Protein AF-A0A3R7BX90-F1 (afdb_monomer)

Mean predicted aligned error: 14.68 Å

Foldseek 3Di:
DDDDDPPPPPPDDPDPQQQPDDLLVLLVVVVLADPVLLVVLVVVCVVPNDDSLVSCVVVVSHDQQSSLVSVCVRRVAAEDEPLVVQVVQADLVQQVLDDLVLCVVLQWDFGDDDPQETEIEGQDPPDPVNVVVCCVSVVHPYYHYYYYGSVSSNVVSCVSCVVVVVCCVVCVCCVPPVPPDCPPVDDPVRVVVVVVVVVVLVVCCVVPVVVSVVVVVVVVVVVVVVVVVVVVVCVVVVVPPPPDPPCDVVNVVPDDLVPDAADEDDDDDDPCVVCPVVVVVVVVVDPHDPVRYHD

pLDDT: mean 84.92, std 15.44, range [31.03, 98.12]

Sequence (295 aa):
MNSPGKSDMAQAEHIHSSNRGKLGEILIDLGYITQPQLDEALEYQQEKGGRLGWILACLGYVNRLELYGGLAERYDLPFETNTAYMKQNLDTKLIAEVTHEEIMRYQAIPFSRNDNALSILTAEPKTEATLLFFQDRFGVDTLKEIVITDLDLTRMSEELYRGSIRDKSVHGLFYRNPDESAYKVLSRPQWMGLLLSLCISLLWLYYRATSFIISLFVFIQVYFAVAIFFRLIVSIWGFGSKLEEPVTEEELNDLDPKTLPVYTILLPVYKETELIGTLIKAINKLDYPEDKLDV

Secondary structure (DSSP, 8-state):
--PPPTTSSSSS-S------S-HHHHHHHTTSS-HHHHHHHHHHHHHH-S-HHHHHHHTTSS-HHHHHHHHHHHHT--B---HHHHHHH--HHHHTTS-HHHHHHHTEEEEEEETTEEEEEESSTT-HHHHHHHHHHHT-SEEEEEE--HHHHHHHHHHHHHHHHHHHHHHHHHHH-GGG-TT--S-HHHHHHHHHHHHHHHHHHHHHHHHHHHHHHHHHHHHHHHHHHHHHHHHHHHHH--------HHHHHTS-GGGPPPEE------S-GGGHHHHHHHHTTS-S-GGGEE-

Structure (mmCIF, N/CA/C/O backbone):
data_AF-A0A3R7BX90-F1
#
_entry.id   AF-A0A3R7BX90-F1
#
loop_
_atom_site.group_PDB
_atom_site.id
_atom_site.type_symbol
_atom_site.label_atom_id
_atom_site.label_alt_id
_atom_site.label_comp_id
_atom_site.label_asym_id
_atom_site.label_entity_id
_atom_site.label_seq_id
_atom_site.pdbx_PDB_ins_code
_atom_site.Cartn_x
_atom_site.Cartn_y
_atom_site.Cartn_z
_atom_site.occupancy
_atom_site.B_iso_or_equiv
_atom_site.auth_seq_id
_atom_site.auth_comp_id
_atom_site.auth_asym_id
_atom_site.auth_atom_id
_atom_site.pdbx_PDB_model_num
ATOM 1 N N . MET A 1 1 ? -53.235 -35.848 23.748 1.00 37.09 1 MET A N 1
ATOM 2 C CA . MET A 1 1 ? -53.149 -36.163 22.302 1.00 37.09 1 MET A CA 1
ATOM 3 C C . MET A 1 1 ? -53.904 -35.045 21.595 1.00 37.09 1 MET A C 1
ATOM 5 O O . MET A 1 1 ? -55.089 -34.938 21.843 1.00 37.09 1 MET A O 1
ATOM 9 N N . ASN A 1 2 ? -53.326 -34.092 20.869 1.00 38.84 2 ASN A N 1
ATOM 10 C CA . ASN A 1 2 ? -52.082 -34.036 20.107 1.00 38.84 2 ASN A CA 1
ATOM 11 C C . ASN A 1 2 ? -51.502 -32.607 20.201 1.00 38.84 2 ASN A C 1
ATOM 13 O O . ASN A 1 2 ? -52.261 -31.643 20.136 1.00 38.84 2 ASN A O 1
ATOM 17 N N . SER A 1 3 ? -50.184 -32.500 20.388 1.00 33.06 3 SER A N 1
ATOM 18 C CA . SER A 1 3 ? -49.422 -31.250 20.525 1.00 33.06 3 SER A CA 1
ATOM 19 C C . SER A 1 3 ? -49.426 -30.391 19.253 1.00 33.06 3 SER A C 1
ATOM 21 O O . SER A 1 3 ? -49.346 -30.955 18.161 1.00 33.06 3 SER A O 1
ATOM 23 N N . PRO A 1 4 ? -49.401 -29.049 19.372 1.00 38.53 4 PRO A N 1
ATOM 24 C CA . PRO A 1 4 ? -48.999 -28.179 18.276 1.00 38.53 4 PRO A CA 1
ATOM 25 C C . PRO A 1 4 ? -47.486 -28.297 18.021 1.00 38.53 4 PRO A C 1
ATOM 27 O O . PRO A 1 4 ? -46.693 -28.553 18.932 1.00 38.53 4 PRO A O 1
ATOM 30 N N . GLY A 1 5 ? -47.131 -28.220 16.739 1.00 36.00 5 GLY A N 1
ATOM 31 C CA . GLY A 1 5 ? -45.864 -28.654 16.162 1.00 36.00 5 GLY A CA 1
ATOM 32 C C . GLY A 1 5 ? -44.650 -27.787 16.495 1.00 36.00 5 GLY A C 1
ATOM 33 O O . GLY A 1 5 ? -44.729 -26.582 16.693 1.00 36.00 5 GLY A O 1
ATOM 34 N N . LYS A 1 6 ? -43.495 -28.454 16.493 1.00 41.66 6 LYS A N 1
ATOM 35 C CA . LYS A 1 6 ? -42.137 -27.939 16.716 1.00 41.66 6 LYS A CA 1
ATOM 36 C C . LYS A 1 6 ? -41.594 -27.058 15.567 1.00 41.66 6 LYS A C 1
ATOM 38 O O . LYS A 1 6 ? -40.390 -27.059 15.339 1.00 41.66 6 LYS A O 1
ATOM 43 N N . SER A 1 7 ? -42.441 -26.347 14.821 1.00 39.38 7 SER A N 1
ATOM 44 C CA . SER A 1 7 ? -42.008 -25.504 13.690 1.00 39.38 7 SER A CA 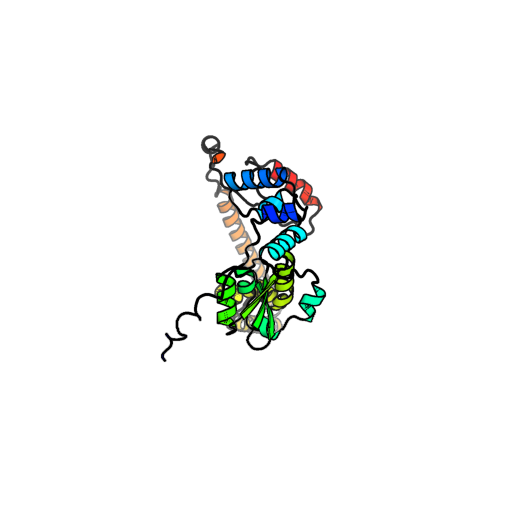1
ATOM 45 C C . SER A 1 7 ? -41.799 -24.031 14.044 1.00 39.38 7 SER A C 1
ATOM 47 O O . SER A 1 7 ? -41.130 -23.335 13.291 1.00 39.38 7 SER A O 1
ATOM 49 N N . ASP A 1 8 ? -42.285 -23.573 15.201 1.00 35.28 8 ASP A N 1
ATOM 50 C CA . ASP A 1 8 ? -42.326 -22.136 15.527 1.00 35.28 8 ASP A CA 1
ATOM 51 C C . ASP A 1 8 ? -41.276 -21.720 16.580 1.00 35.28 8 ASP A C 1
ATOM 53 O O . ASP A 1 8 ? -41.268 -20.586 17.047 1.00 35.28 8 ASP A O 1
ATOM 57 N N . MET A 1 9 ? -40.364 -22.628 16.960 1.00 33.34 9 MET A N 1
ATOM 58 C CA . MET A 1 9 ? -39.341 -22.397 18.000 1.00 33.34 9 MET A CA 1
ATOM 59 C C . MET A 1 9 ? -37.887 -22.463 17.497 1.00 33.34 9 MET A C 1
ATOM 61 O O . MET A 1 9 ? -36.971 -22.504 18.307 1.00 33.34 9 MET A O 1
ATOM 65 N N . ALA A 1 10 ? -37.646 -22.465 16.181 1.00 35.06 10 ALA A N 1
ATOM 66 C CA . ALA A 1 10 ? -36.296 -22.616 15.613 1.00 35.06 10 ALA A CA 1
ATOM 67 C C . ALA A 1 10 ? -35.792 -21.407 14.794 1.00 35.06 10 ALA A C 1
ATOM 69 O O . ALA A 1 10 ? -34.773 -21.518 14.121 1.00 35.06 10 ALA A O 1
ATOM 70 N N . GLN A 1 11 ? -36.475 -20.255 14.831 1.00 31.03 11 GLN A N 1
ATOM 71 C CA . GLN A 1 11 ? -36.109 -19.072 14.025 1.00 31.03 11 GLN A CA 1
ATOM 72 C C . GLN A 1 11 ? -35.883 -17.779 14.829 1.00 31.03 11 GLN A C 1
ATOM 74 O O . GLN A 1 11 ? -35.916 -16.697 14.256 1.00 31.03 11 GLN A O 1
ATOM 79 N N . ALA A 1 12 ? -35.613 -17.855 16.135 1.00 31.70 12 ALA A N 1
ATOM 80 C CA . ALA A 1 12 ? -35.492 -16.652 16.971 1.00 31.70 12 ALA A CA 1
ATOM 81 C C . ALA A 1 12 ? -34.200 -16.542 17.805 1.00 31.70 12 ALA A C 1
ATOM 83 O O . ALA A 1 12 ? -34.192 -15.784 18.769 1.00 31.70 12 ALA A O 1
ATOM 84 N N . GLU A 1 13 ? -33.115 -17.259 17.474 1.00 32.91 13 GLU A N 1
ATOM 85 C CA . GLU A 1 13 ? -31.971 -17.359 18.408 1.00 32.91 13 GLU A CA 1
ATOM 86 C C . GLU A 1 13 ? -30.548 -17.180 17.853 1.00 32.91 13 GLU A C 1
ATOM 88 O O . GLU A 1 13 ? -29.587 -17.433 18.573 1.00 32.91 13 GLU A O 1
ATOM 93 N N . HIS A 1 14 ? -30.351 -16.657 16.639 1.00 36.19 14 HIS A N 1
ATOM 94 C CA . HIS A 1 14 ? -28.999 -16.291 16.199 1.00 36.19 14 HIS A CA 1
ATOM 95 C C . HIS A 1 14 ? -28.934 -14.860 15.653 1.00 36.19 14 HIS A C 1
ATOM 97 O O . HIS A 1 14 ? -29.660 -14.500 14.735 1.00 36.19 14 HIS A O 1
ATOM 103 N N . ILE A 1 15 ? -27.999 -14.091 16.233 1.00 36.84 15 ILE A N 1
ATOM 104 C CA . ILE A 1 15 ? -27.675 -12.659 16.062 1.00 36.84 15 ILE A CA 1
ATOM 105 C C . ILE A 1 15 ? -28.320 -11.743 17.123 1.00 36.84 15 ILE A C 1
ATOM 107 O O . ILE A 1 15 ? -28.996 -10.764 16.830 1.00 36.84 15 ILE A O 1
ATOM 111 N N . HIS A 1 16 ? -28.024 -12.003 18.398 1.00 34.91 16 HIS A N 1
ATOM 112 C CA . HIS A 1 16 ? -27.876 -10.910 19.361 1.00 34.91 16 HIS A CA 1
ATOM 113 C C . HIS A 1 16 ? -26.392 -10.544 19.427 1.00 34.91 16 HIS A C 1
ATOM 115 O O . HIS A 1 16 ? -25.620 -11.136 20.176 1.00 34.91 16 HIS A O 1
ATOM 121 N N . SER A 1 17 ? -25.971 -9.570 18.616 1.00 41.25 17 SER A N 1
ATOM 122 C CA . SER A 1 17 ? -24.731 -8.846 18.883 1.00 41.25 17 SER A CA 1
ATOM 123 C C . SER A 1 17 ? -24.914 -8.107 20.208 1.00 41.25 17 SER A C 1
ATOM 125 O O . SER A 1 17 ? -25.669 -7.133 20.274 1.00 41.25 17 SER A O 1
ATOM 127 N N . SER A 1 18 ? -24.258 -8.576 21.266 1.00 41.00 18 SER A N 1
ATOM 128 C CA . SER A 1 18 ? -24.085 -7.819 22.505 1.00 41.00 18 SER A CA 1
ATOM 129 C C . SER A 1 18 ? -23.226 -6.589 22.195 1.00 41.00 18 SER A C 1
ATOM 131 O O . SER A 1 18 ? -22.014 -6.609 22.369 1.00 41.00 18 SER A O 1
ATOM 133 N N . ASN A 1 19 ? -23.842 -5.530 21.669 1.00 55.72 19 ASN A N 1
ATOM 134 C CA . ASN A 1 19 ? -23.202 -4.234 21.477 1.00 55.72 19 ASN A CA 1
ATOM 135 C C . ASN A 1 19 ? -23.066 -3.608 22.870 1.00 55.72 19 ASN A C 1
ATOM 137 O O . ASN A 1 19 ? -24.019 -3.006 23.372 1.00 55.72 19 ASN A O 1
ATOM 141 N N . ARG A 1 20 ? -21.930 -3.831 23.542 1.00 59.53 20 ARG A N 1
ATOM 142 C CA . ARG A 1 20 ? -21.651 -3.175 24.822 1.00 59.53 20 ARG A CA 1
ATOM 143 C C . ARG A 1 20 ? -21.469 -1.685 24.534 1.00 59.53 20 ARG A C 1
ATOM 145 O O . ARG A 1 20 ? -20.429 -1.304 24.031 1.00 59.53 20 ARG A O 1
ATOM 152 N N . GLY A 1 21 ? -22.486 -0.865 24.793 1.00 73.12 21 GLY A N 1
ATOM 153 C CA . GLY A 1 21 ? -22.392 0.602 24.821 1.00 73.12 21 GLY A CA 1
ATOM 154 C C . GLY A 1 21 ? -21.891 1.305 23.547 1.00 73.12 21 GLY A C 1
ATOM 155 O O . GLY A 1 21 ? -21.691 0.723 22.474 1.00 73.12 21 GLY A O 1
ATOM 156 N N . LYS A 1 22 ? -21.723 2.626 23.651 1.00 88.69 22 LYS A N 1
ATOM 157 C CA . LYS A 1 22 ? -21.026 3.427 22.632 1.00 88.69 22 LYS A CA 1
ATOM 158 C C . LYS A 1 22 ? -19.517 3.350 22.870 1.00 88.69 22 LYS A C 1
ATOM 160 O O . LYS A 1 22 ? -19.077 3.290 24.009 1.00 88.69 22 LYS A O 1
ATOM 165 N N . LEU A 1 23 ? -18.710 3.443 21.806 1.00 90.50 23 LEU A N 1
ATOM 166 C CA . LEU A 1 23 ? -17.241 3.377 21.912 1.00 90.50 23 LEU A CA 1
ATOM 167 C C . LEU A 1 23 ? -16.671 4.372 22.939 1.00 90.50 23 LEU A C 1
ATOM 169 O O . LEU A 1 23 ? -15.800 4.003 23.711 1.00 90.50 23 LEU A O 1
ATOM 173 N N . GLY A 1 24 ? -17.177 5.608 22.972 1.00 91.69 24 GLY A N 1
ATOM 174 C CA . GLY A 1 24 ? -16.720 6.616 23.933 1.00 91.69 24 GLY A CA 1
ATOM 175 C C . GLY A 1 24 ? -16.949 6.217 25.393 1.00 91.69 24 GLY A C 1
ATOM 176 O O . GLY A 1 24 ? -16.057 6.396 26.210 1.00 91.69 24 GLY A O 1
ATOM 177 N N . GLU A 1 25 ? -18.101 5.621 25.706 1.00 92.25 25 GLU A N 1
ATOM 178 C CA . GLU A 1 25 ? -18.432 5.151 27.061 1.00 92.25 25 GLU A CA 1
ATOM 179 C C . GLU A 1 25 ? -17.487 4.021 27.483 1.00 92.25 25 GLU A C 1
ATOM 181 O O . GLU A 1 25 ? -16.930 4.052 28.571 1.00 92.25 25 GLU A O 1
ATOM 186 N N . ILE A 1 26 ? -17.205 3.087 26.573 1.00 93.62 26 ILE A N 1
ATOM 187 C CA . ILE A 1 26 ? -16.275 1.976 26.816 1.00 93.62 26 ILE A CA 1
ATOM 188 C C . ILE A 1 26 ? -14.860 2.490 27.077 1.00 93.62 26 ILE A C 1
ATOM 190 O O . ILE A 1 26 ? 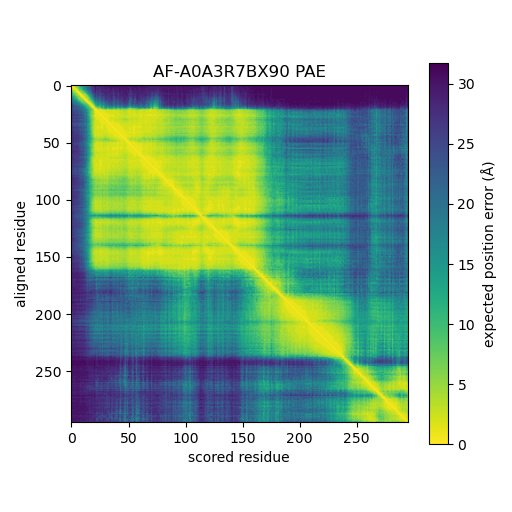-14.176 1.999 27.966 1.00 93.62 26 ILE A O 1
ATOM 194 N N . LEU A 1 27 ? -14.405 3.487 26.317 1.00 94.69 27 LEU A N 1
ATOM 195 C CA . LEU A 1 27 ? -13.083 4.080 26.522 1.00 94.69 27 LEU A CA 1
ATOM 196 C C . LEU A 1 27 ? -12.991 4.834 27.861 1.00 94.69 27 LEU A C 1
ATOM 198 O O . LEU A 1 27 ? -11.910 4.876 28.447 1.00 94.69 27 LEU A O 1
ATOM 202 N N . ILE A 1 28 ? -14.101 5.390 28.361 1.00 95.00 28 ILE A N 1
ATOM 203 C CA . ILE A 1 28 ? -14.187 5.961 29.715 1.00 95.00 28 ILE A CA 1
ATOM 204 C C . ILE A 1 28 ? -14.149 4.853 30.771 1.00 95.00 28 ILE A C 1
ATOM 206 O O . ILE A 1 28 ? -13.377 4.952 31.722 1.00 95.00 28 ILE A O 1
ATOM 210 N N . ASP A 1 29 ? -14.933 3.789 30.592 1.00 93.44 29 ASP A N 1
ATOM 211 C CA . ASP A 1 29 ? -14.999 2.654 31.521 1.00 93.44 29 ASP A CA 1
ATOM 212 C C . ASP A 1 29 ? -13.642 1.942 31.653 1.00 93.44 29 ASP A C 1
ATOM 214 O O . ASP A 1 29 ? -13.255 1.518 32.743 1.00 93.44 29 ASP A O 1
ATOM 218 N N . LEU A 1 30 ? -12.888 1.859 30.552 1.00 92.06 30 LEU A N 1
ATOM 219 C CA . LEU A 1 30 ? -11.514 1.347 30.517 1.00 92.06 30 LEU A CA 1
ATOM 220 C C . LEU A 1 30 ? -10.480 2.342 31.078 1.00 92.06 30 LEU A C 1
ATOM 222 O O . LEU A 1 30 ? -9.321 1.975 31.273 1.00 92.06 30 LEU A O 1
ATOM 226 N N . GLY A 1 31 ? -10.879 3.586 31.353 1.00 93.31 31 GLY A N 1
ATOM 227 C CA . GLY A 1 31 ? -10.023 4.634 31.909 1.00 93.31 31 GLY A CA 1
ATOM 228 C C . GLY A 1 31 ? -9.043 5.258 30.912 1.00 93.31 31 GLY A C 1
ATOM 229 O O . GLY A 1 31 ? -8.077 5.888 31.339 1.00 93.31 31 GLY A O 1
ATOM 230 N N . TYR A 1 32 ? -9.262 5.084 29.606 1.00 95.31 32 TYR A N 1
ATOM 231 C CA . TYR A 1 32 ? -8.394 5.640 28.560 1.00 95.31 32 TYR A CA 1
ATOM 232 C C . TYR A 1 32 ? -8.695 7.108 28.267 1.00 95.31 32 TYR A C 1
ATOM 234 O O . TYR A 1 32 ? -7.785 7.866 27.951 1.00 95.31 32 TYR A O 1
ATOM 242 N N . ILE A 1 33 ? -9.956 7.522 28.408 1.00 96.00 33 ILE A N 1
ATOM 243 C CA . ILE A 1 33 ? -10.371 8.919 28.250 1.00 96.00 33 ILE A CA 1
ATOM 244 C C . ILE A 1 33 ? -11.258 9.366 29.408 1.00 96.00 33 ILE A C 1
ATOM 246 O O . ILE A 1 33 ? -11.829 8.564 30.143 1.00 96.00 33 ILE A O 1
ATOM 250 N N . THR A 1 34 ? -11.397 10.676 29.550 1.00 96.50 34 THR A N 1
ATOM 251 C CA . THR A 1 34 ? -12.294 11.323 30.512 1.00 96.50 34 THR A CA 1
ATOM 252 C C . THR A 1 34 ? -13.559 11.840 29.823 1.00 96.50 34 THR A C 1
ATOM 254 O O . THR A 1 34 ? -13.563 12.067 28.613 1.00 96.50 34 THR A O 1
ATOM 257 N N . GLN A 1 35 ? -14.632 12.080 30.587 1.00 96.69 35 GLN A N 1
ATOM 258 C CA . GLN A 1 35 ? -15.868 12.661 30.042 1.00 96.69 35 GLN A CA 1
ATOM 259 C C . GLN A 1 35 ? -15.629 13.991 29.294 1.00 96.69 35 GLN A C 1
ATOM 261 O O . GLN A 1 35 ? -16.102 14.095 28.167 1.00 96.69 35 GLN A O 1
ATOM 266 N N . PRO A 1 36 ? -14.836 14.957 29.813 1.00 97.31 36 PRO A N 1
ATOM 267 C CA . PRO A 1 36 ? -14.556 16.194 29.078 1.00 97.31 36 PRO A CA 1
ATOM 268 C C . PRO A 1 36 ? -13.853 15.970 27.731 1.00 97.31 36 PRO A C 1
ATOM 270 O O . PRO A 1 36 ? -14.179 16.637 26.756 1.00 97.31 36 PRO A O 1
ATOM 273 N N . GLN A 1 37 ? -12.924 15.010 27.652 1.00 96.56 37 GLN A N 1
ATOM 274 C CA . GLN A 1 37 ? -12.241 14.656 26.399 1.00 96.56 37 GLN A CA 1
ATOM 275 C C . GLN A 1 37 ? -13.193 14.014 25.383 1.00 96.56 37 GLN A C 1
ATOM 277 O O . GLN A 1 37 ? -13.071 14.245 24.180 1.00 96.56 37 GLN A O 1
ATOM 282 N N . LEU A 1 38 ? -14.139 13.196 25.857 1.00 96.38 38 LEU A N 1
ATOM 283 C CA . LEU A 1 38 ? -15.176 12.630 25.002 1.00 96.38 38 LEU A CA 1
ATOM 284 C C . LEU A 1 38 ? -16.115 13.721 24.475 1.00 96.38 38 LEU A C 1
ATOM 286 O O . LEU A 1 38 ? -16.454 13.698 23.294 1.00 96.38 38 LEU A O 1
ATOM 290 N N . ASP A 1 39 ? -16.511 14.664 25.329 1.00 96.50 39 ASP A N 1
ATOM 291 C CA . ASP A 1 39 ? -17.391 15.772 24.955 1.00 96.50 39 ASP A CA 1
ATOM 292 C C . ASP A 1 39 ? -16.732 16.660 23.884 1.00 96.50 39 ASP A C 1
ATOM 294 O O . ASP A 1 39 ? -17.352 16.932 22.856 1.00 96.50 39 ASP A O 1
ATOM 298 N N . GLU A 1 40 ? -15.451 17.009 24.056 1.00 95.88 40 GLU A N 1
ATOM 299 C CA . GLU A 1 40 ? -14.663 17.760 23.065 1.00 95.88 40 GLU A CA 1
ATOM 300 C C . GLU A 1 40 ? -14.573 17.019 21.719 1.00 95.88 40 GLU A C 1
ATOM 302 O O . GLU A 1 40 ? -14.800 17.595 20.652 1.00 95.88 40 GLU A O 1
ATOM 307 N N . ALA A 1 41 ? -14.311 15.709 21.743 1.00 94.50 41 ALA A N 1
ATOM 308 C CA . ALA A 1 41 ? -14.250 14.909 20.523 1.00 94.50 41 ALA A CA 1
ATOM 309 C C . ALA A 1 41 ? -15.616 14.765 19.826 1.00 94.50 41 ALA A C 1
ATOM 311 O O . ALA A 1 41 ? -15.675 14.694 18.596 1.00 94.50 41 ALA A O 1
ATOM 312 N N . LEU A 1 42 ? -16.716 14.719 20.584 1.00 94.75 42 LEU A N 1
ATOM 313 C CA . LEU A 1 42 ? -18.077 14.689 20.043 1.00 94.75 42 LEU A CA 1
ATOM 314 C C . LEU A 1 42 ? -18.480 16.034 19.435 1.00 94.75 42 LEU A C 1
ATOM 316 O O . LEU A 1 42 ? -19.125 16.039 18.388 1.00 94.75 42 LEU A O 1
ATOM 320 N N . GLU A 1 43 ? -18.092 17.152 20.048 1.00 95.25 43 GLU A N 1
ATOM 321 C CA . GLU A 1 43 ? -18.290 18.491 19.485 1.00 95.25 43 GLU A CA 1
ATOM 322 C C . GLU A 1 43 ? -17.551 18.620 18.146 1.00 95.25 43 GLU A C 1
ATOM 324 O O . GLU A 1 43 ? -18.160 18.960 17.128 1.00 95.25 43 GLU A O 1
ATOM 329 N N . TYR A 1 44 ? -16.285 18.190 18.101 1.00 91.69 44 TYR A N 1
ATOM 330 C CA . TYR A 1 44 ? -15.508 18.130 16.862 1.00 91.69 44 TYR A CA 1
ATOM 331 C C . TYR A 1 44 ? -16.178 17.242 15.798 1.00 91.69 44 TYR A C 1
ATOM 333 O O . TYR A 1 44 ? -16.250 17.610 14.623 1.00 91.69 44 TYR A O 1
ATOM 341 N N . GLN A 1 45 ? -16.699 16.073 16.193 1.00 91.50 45 GLN A N 1
ATOM 342 C CA . GLN A 1 45 ? -17.405 15.164 15.286 1.00 91.50 45 GLN A CA 1
ATOM 343 C C . GLN A 1 45 ? -18.706 15.773 14.744 1.00 91.50 45 GLN A C 1
ATOM 345 O O . GLN A 1 45 ? -19.061 15.521 13.594 1.00 91.50 45 GLN A O 1
ATOM 350 N N . GLN A 1 46 ? -19.435 16.549 15.547 1.00 91.06 46 GLN A N 1
ATOM 351 C CA . GLN A 1 46 ? -20.660 17.216 15.103 1.00 91.06 46 GLN A CA 1
ATOM 352 C C . GLN A 1 46 ? -20.368 18.332 14.099 1.00 91.06 46 GLN A C 1
ATOM 354 O O . GLN A 1 46 ? -21.105 18.471 13.125 1.00 91.06 46 GLN A O 1
ATOM 359 N N . GLU A 1 47 ? -19.293 19.093 14.310 1.00 88.75 47 GLU A N 1
ATOM 360 C CA . GLU A 1 47 ? -18.907 20.191 13.423 1.00 88.75 47 GLU A CA 1
ATOM 361 C C . GLU A 1 47 ? -18.303 19.685 12.102 1.00 88.75 47 GLU A C 1
ATOM 363 O O . GLU A 1 47 ? -18.653 20.177 11.028 1.00 88.75 47 GLU A O 1
ATOM 368 N N . LYS A 1 48 ? -17.405 18.690 12.164 1.00 84.31 48 LYS A N 1
ATOM 369 C CA . LYS A 1 48 ? -16.573 18.269 11.019 1.00 84.31 48 LYS A CA 1
ATOM 370 C C . LYS A 1 48 ? -16.871 16.866 10.488 1.00 84.31 48 LYS A C 1
ATOM 372 O O . LYS A 1 48 ? -16.320 16.466 9.462 1.00 84.31 48 LYS A O 1
ATOM 377 N N . GLY A 1 49 ? -17.743 16.109 11.149 1.00 84.88 49 GLY A N 1
ATOM 378 C CA . GLY A 1 49 ? -18.020 14.711 10.820 1.00 84.88 49 GLY A CA 1
ATOM 379 C C . GLY A 1 49 ? -16.873 13.767 11.199 1.00 84.88 49 GLY A C 1
ATOM 380 O O . GLY A 1 49 ? -16.037 14.066 12.047 1.00 84.88 49 GLY A O 1
ATOM 381 N N . GLY A 1 50 ? -16.828 12.594 10.561 1.00 82.12 50 GLY A N 1
ATOM 382 C CA . GLY A 1 50 ? -15.759 11.607 10.747 1.00 82.12 50 GLY A CA 1
ATOM 383 C C . GLY A 1 50 ? -16.035 10.540 11.814 1.00 82.12 50 GLY A C 1
ATOM 384 O O . GLY A 1 50 ? -17.123 10.441 12.387 1.00 82.12 50 GLY A O 1
ATOM 385 N N . ARG A 1 51 ? -15.041 9.672 12.047 1.00 85.94 51 ARG A N 1
ATOM 386 C CA . ARG A 1 51 ? -15.119 8.557 13.005 1.00 85.94 51 ARG A CA 1
ATOM 387 C C . ARG A 1 51 ? -14.613 9.009 14.376 1.00 85.94 51 ARG A C 1
ATOM 389 O O . ARG A 1 51 ? -13.442 9.353 14.499 1.00 85.94 51 ARG A O 1
ATOM 396 N N . LEU A 1 52 ? -15.457 8.917 15.407 1.00 89.69 52 LEU A N 1
ATOM 397 C CA . LEU A 1 52 ? -15.130 9.332 16.781 1.00 89.69 52 LEU A CA 1
ATOM 398 C C . LEU A 1 52 ? -13.786 8.781 17.285 1.00 89.69 52 LEU A C 1
ATOM 400 O O . LEU A 1 52 ? -12.975 9.530 17.811 1.00 89.69 52 LEU A O 1
ATOM 404 N N . GLY A 1 53 ? -13.524 7.488 17.079 1.00 89.00 53 GLY A N 1
ATOM 405 C CA . GLY A 1 53 ? -12.264 6.868 17.500 1.00 89.00 53 GLY A CA 1
ATOM 406 C C . GLY A 1 53 ? -11.022 7.493 16.854 1.00 89.00 53 GLY A C 1
ATOM 407 O O . GLY A 1 53 ? -10.004 7.661 17.515 1.00 89.00 53 GLY A O 1
ATOM 408 N N . TRP A 1 54 ? -11.120 7.892 15.581 1.00 86.19 54 TRP A N 1
ATOM 409 C CA . TRP A 1 54 ? -10.033 8.575 14.877 1.00 86.19 54 TRP A CA 1
ATOM 410 C C . TRP A 1 54 ? -9.838 10.002 15.389 1.00 86.19 54 TRP A C 1
ATOM 412 O O . TRP A 1 54 ? -8.708 10.426 15.590 1.00 86.19 54 TRP A O 1
ATOM 422 N N . ILE A 1 55 ? -10.932 10.715 15.667 1.00 89.69 55 ILE A N 1
ATOM 423 C CA . ILE A 1 55 ? -10.890 12.062 16.252 1.00 89.69 55 ILE A CA 1
ATOM 424 C C . ILE A 1 55 ? -10.197 12.023 17.618 1.00 89.69 55 ILE A C 1
ATOM 426 O O . ILE A 1 55 ? -9.261 12.782 17.844 1.00 89.69 55 ILE A O 1
ATOM 430 N N . LEU A 1 56 ? -10.584 11.084 18.488 1.00 91.44 56 LEU A N 1
ATOM 431 C CA . LEU A 1 56 ? -9.944 10.876 19.792 1.00 91.44 56 LEU A CA 1
ATOM 432 C C . LEU A 1 56 ? -8.436 10.598 19.658 1.00 91.44 56 LEU A C 1
ATOM 434 O O . LEU A 1 56 ? -7.647 11.089 20.464 1.00 91.44 56 LEU A O 1
ATOM 438 N N . ALA A 1 57 ? -8.026 9.839 18.637 1.00 89.12 57 ALA A N 1
ATOM 439 C CA . ALA A 1 57 ? -6.616 9.570 18.367 1.00 89.12 57 ALA A CA 1
ATOM 440 C C . ALA A 1 57 ? -5.869 10.807 17.832 1.00 89.12 57 ALA A C 1
ATOM 442 O O . ALA A 1 57 ? -4.755 11.083 18.271 1.00 89.12 57 ALA A O 1
ATOM 443 N N . CYS A 1 58 ? -6.477 11.582 16.927 1.00 85.06 58 CYS A N 1
ATOM 444 C CA . CYS A 1 58 ? -5.906 12.823 16.392 1.00 85.06 58 CYS A CA 1
ATOM 445 C C . CYS A 1 58 ? -5.740 13.910 17.460 1.00 85.06 58 CYS A C 1
ATOM 447 O O . CYS A 1 58 ? -4.745 14.628 17.441 1.00 85.06 58 CYS A O 1
ATOM 449 N N . LEU A 1 59 ? -6.684 14.006 18.402 1.00 89.00 59 LEU A N 1
ATOM 450 C CA . LEU A 1 59 ? -6.589 14.895 19.565 1.00 89.00 59 LEU A CA 1
ATOM 451 C C . LEU A 1 59 ? -5.582 14.389 20.616 1.00 89.00 59 LEU A C 1
ATOM 453 O O . LEU A 1 59 ? -5.290 15.087 21.584 1.00 89.00 59 LEU A O 1
ATOM 457 N N . GLY A 1 60 ? -5.027 13.187 20.428 1.00 90.38 60 GLY A N 1
ATOM 458 C CA . GLY A 1 60 ? -4.025 12.599 21.313 1.00 90.38 60 GLY A CA 1
ATOM 459 C C . GLY A 1 60 ? -4.588 12.040 22.621 1.00 90.38 60 GLY A C 1
ATOM 460 O O . GLY A 1 60 ? -3.817 11.809 23.549 1.00 90.38 60 GLY A O 1
ATOM 461 N N . TYR A 1 61 ? -5.904 11.823 22.719 1.00 94.56 61 TYR A N 1
ATOM 462 C CA . TYR A 1 61 ? -6.538 11.291 23.933 1.00 94.56 61 TYR A CA 1
ATOM 463 C C . TYR A 1 61 ? -6.466 9.776 24.039 1.00 94.56 61 TYR A C 1
ATOM 465 O O . TYR A 1 61 ? -6.456 9.257 25.147 1.00 94.56 61 TYR A O 1
ATOM 473 N N . VAL A 1 62 ? -6.409 9.075 22.907 1.00 95.31 62 VAL A N 1
ATOM 474 C CA . VAL A 1 62 ? -6.177 7.628 22.873 1.00 95.31 62 VAL A CA 1
ATOM 475 C C . VAL A 1 62 ? -5.043 7.305 21.928 1.00 95.31 62 VAL A C 1
ATOM 477 O O . VAL A 1 62 ? -4.932 7.870 20.838 1.00 95.31 62 VAL A O 1
ATOM 480 N N . ASN A 1 63 ? -4.213 6.347 22.315 1.00 93.62 63 ASN A N 1
ATOM 481 C CA . ASN A 1 63 ? -3.299 5.725 21.376 1.00 93.62 63 ASN A CA 1
ATOM 482 C C . ASN A 1 63 ? -4.000 4.600 20.594 1.00 93.62 63 ASN A C 1
ATOM 484 O O . ASN A 1 63 ? -5.138 4.204 20.852 1.00 93.62 63 ASN A O 1
ATOM 488 N N . ARG A 1 64 ? -3.295 4.071 19.592 1.00 91.81 64 ARG A N 1
ATOM 489 C CA . ARG A 1 64 ? -3.824 3.038 18.697 1.00 91.81 64 ARG A CA 1
ATOM 490 C C . ARG A 1 64 ? -4.209 1.762 19.456 1.00 91.81 64 ARG A C 1
ATOM 492 O O . ARG A 1 64 ? -5.273 1.214 19.207 1.00 91.81 64 ARG A O 1
ATOM 499 N N . LEU A 1 65 ? -3.377 1.301 20.389 1.00 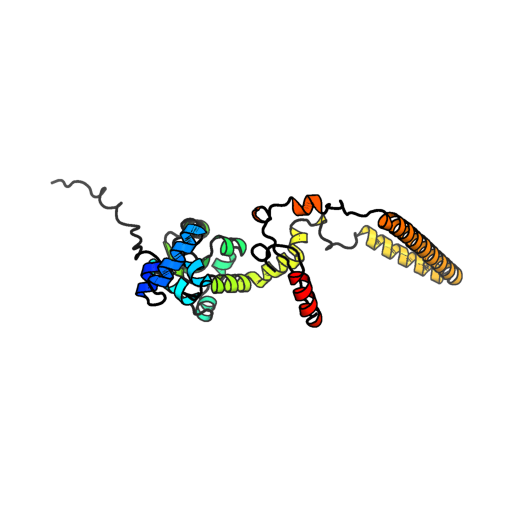94.38 65 LEU A N 1
ATOM 500 C CA . LEU A 1 65 ? -3.648 0.069 21.136 1.00 94.38 65 LEU A CA 1
ATOM 501 C C . LEU A 1 65 ? -4.899 0.205 22.011 1.00 94.38 65 LEU A C 1
ATOM 503 O O . LEU A 1 65 ? -5.721 -0.704 22.033 1.00 94.38 65 LEU A O 1
ATOM 507 N N . GLU A 1 66 ? -5.070 1.351 22.666 1.00 95.31 66 GLU A N 1
ATOM 508 C CA . GLU A 1 66 ? -6.249 1.668 23.481 1.00 95.31 66 GLU A CA 1
ATOM 509 C C . GLU A 1 66 ? -7.524 1.726 22.635 1.00 95.31 66 GLU A C 1
ATOM 511 O O . GLU A 1 66 ? -8.540 1.134 22.997 1.00 95.31 66 GLU A O 1
ATOM 516 N N . LEU A 1 67 ? -7.461 2.380 21.471 1.00 94.94 67 LEU A N 1
ATOM 517 C CA . LEU A 1 67 ? -8.595 2.482 20.556 1.00 94.94 67 LEU A CA 1
ATOM 518 C C . LEU A 1 67 ? -9.065 1.105 20.062 1.00 94.94 67 LEU A C 1
ATOM 520 O O . LEU A 1 67 ? -10.256 0.795 20.133 1.00 94.94 67 LEU A O 1
ATOM 524 N N . TYR A 1 68 ? -8.144 0.277 19.558 1.00 95.44 68 TYR A N 1
ATOM 525 C CA . TYR A 1 68 ? -8.490 -1.052 19.044 1.00 95.44 68 TYR A CA 1
ATOM 526 C C . TYR A 1 68 ? -8.844 -2.037 20.163 1.00 95.44 68 TYR A C 1
ATOM 528 O O . TYR A 1 68 ? -9.741 -2.857 19.974 1.00 95.44 68 TYR A O 1
ATOM 536 N N . GLY A 1 69 ? -8.235 -1.906 21.345 1.00 94.81 69 GLY A N 1
ATOM 537 C CA . GLY A 1 69 ? -8.648 -2.636 22.543 1.00 94.81 69 GLY A CA 1
ATOM 538 C C . GLY A 1 69 ? -10.088 -2.309 22.950 1.00 94.81 69 GLY A C 1
ATOM 539 O O . GLY A 1 69 ? -10.882 -3.219 23.175 1.00 94.81 69 GLY A O 1
ATOM 540 N N . GLY A 1 70 ? -10.469 -1.027 22.945 1.00 94.31 70 GLY A N 1
ATOM 541 C CA . GLY A 1 70 ? -11.849 -0.603 23.204 1.00 94.31 70 GLY A CA 1
ATOM 542 C C . GLY A 1 70 ? -12.846 -1.089 22.144 1.00 94.31 70 GLY A C 1
ATOM 543 O O . GLY A 1 70 ? -13.968 -1.472 22.475 1.00 94.31 70 GLY A O 1
ATOM 544 N N . LEU A 1 71 ? -12.446 -1.131 20.867 1.00 92.94 71 LEU A N 1
ATOM 545 C CA . LEU A 1 71 ? -13.259 -1.726 19.798 1.00 92.94 71 LEU A CA 1
ATOM 546 C C . LEU A 1 71 ? -13.456 -3.234 19.989 1.00 92.94 71 LEU A C 1
ATOM 548 O O . LEU A 1 71 ? -14.554 -3.735 19.753 1.00 92.94 71 LEU A O 1
ATOM 552 N N . ALA A 1 72 ? -12.418 -3.951 20.414 1.00 95.31 72 ALA A N 1
ATOM 553 C CA . ALA A 1 72 ? -12.503 -5.376 20.699 1.00 95.31 72 ALA A CA 1
ATOM 554 C C . ALA A 1 72 ? -13.445 -5.656 21.879 1.00 95.31 72 ALA A C 1
ATOM 556 O O . ALA A 1 72 ? -14.352 -6.478 21.753 1.00 95.31 72 ALA A O 1
ATOM 557 N N . GLU A 1 73 ? -13.316 -4.888 22.965 1.00 94.00 73 GLU A N 1
ATOM 558 C CA . GLU A 1 73 ? -14.189 -4.973 24.142 1.00 94.00 73 GLU A CA 1
ATOM 559 C C . GLU A 1 73 ? -15.659 -4.697 23.788 1.00 94.00 73 GLU A C 1
ATOM 561 O O . GLU A 1 73 ? -16.565 -5.411 24.222 1.00 94.00 73 GLU A O 1
ATOM 566 N N . ARG A 1 74 ? -15.912 -3.701 22.927 1.00 92.06 74 ARG A N 1
ATOM 567 C CA . ARG A 1 74 ? -17.262 -3.349 22.459 1.00 92.06 74 ARG A CA 1
ATOM 568 C C . ARG A 1 74 ? -18.013 -4.507 21.824 1.00 92.06 74 ARG A C 1
ATOM 570 O O . ARG A 1 74 ? -19.225 -4.640 22.013 1.00 92.06 74 ARG A O 1
ATOM 577 N N . TYR A 1 75 ? -17.302 -5.281 21.015 1.00 92.38 75 TYR A N 1
ATOM 578 C CA . TYR A 1 75 ? -17.871 -6.368 20.232 1.00 92.38 75 TYR A CA 1
ATOM 579 C C . TYR A 1 75 ? -17.654 -7.742 20.867 1.00 92.38 75 TYR A C 1
ATOM 581 O O . TYR A 1 75 ? -18.046 -8.733 20.250 1.00 92.38 75 TYR A O 1
ATOM 589 N N . ASP A 1 76 ? -17.072 -7.794 22.071 1.00 93.50 76 ASP A N 1
ATOM 590 C CA . ASP A 1 76 ? -16.701 -9.029 22.768 1.00 93.50 76 ASP A CA 1
ATOM 591 C C . ASP A 1 76 ? -15.817 -9.933 21.888 1.00 93.50 76 ASP A C 1
ATOM 593 O O . ASP A 1 76 ? -16.069 -11.124 21.691 1.00 93.50 76 ASP A O 1
ATOM 597 N N . LEU A 1 77 ? -14.802 -9.322 21.269 1.00 95.81 77 LEU A N 1
ATOM 598 C CA . LEU A 1 77 ? -13.867 -9.976 20.358 1.00 95.81 77 LEU A CA 1
ATOM 599 C C . LEU A 1 77 ? -12.462 -10.042 20.970 1.00 95.81 77 LEU A C 1
ATOM 601 O O . LEU A 1 77 ? -12.058 -9.138 21.700 1.00 95.81 77 LEU A O 1
ATOM 605 N N . PRO A 1 78 ? -11.670 -11.077 20.645 1.00 96.00 78 PRO A N 1
ATOM 606 C CA . PRO A 1 78 ? -10.269 -11.126 21.040 1.00 96.00 78 PRO A CA 1
ATOM 607 C C . PRO A 1 78 ? -9.468 -10.014 20.348 1.00 96.00 78 PRO A C 1
ATOM 609 O O . PRO A 1 78 ? -9.663 -9.753 19.160 1.00 96.00 78 PRO A O 1
ATOM 612 N N . PHE A 1 79 ? -8.537 -9.405 21.083 1.00 96.62 79 PHE A N 1
ATOM 613 C CA . PHE A 1 79 ? -7.580 -8.424 20.572 1.00 96.62 79 PHE A CA 1
ATOM 614 C C . PHE A 1 79 ? -6.170 -9.016 20.584 1.00 96.62 79 PHE A C 1
ATOM 616 O O . PHE A 1 79 ? -5.690 -9.435 21.637 1.00 96.62 79 PHE A O 1
ATOM 623 N N . GLU A 1 80 ? -5.509 -9.055 19.427 1.00 95.56 80 GLU A N 1
ATOM 624 C CA . GLU A 1 80 ? -4.156 -9.597 19.283 1.00 95.56 80 GLU A CA 1
ATOM 625 C C . GLU A 1 80 ? -3.168 -8.502 18.865 1.00 95.56 80 GLU A C 1
ATOM 627 O O . GLU A 1 80 ? -3.414 -7.722 17.948 1.00 95.56 80 GLU A O 1
ATOM 632 N N . THR A 1 81 ? -2.019 -8.462 19.539 1.00 93.12 81 THR A N 1
ATOM 633 C CA . THR A 1 81 ? -0.953 -7.466 19.311 1.00 93.12 81 THR A CA 1
ATOM 634 C C . THR A 1 81 ? 0.398 -8.121 19.036 1.00 93.12 81 THR A C 1
ATOM 636 O O . THR A 1 81 ? 1.325 -7.481 18.538 1.00 93.12 81 THR A O 1
ATOM 639 N N . ASN A 1 82 ? 0.537 -9.418 19.319 1.00 93.38 82 ASN A N 1
ATOM 640 C CA . ASN A 1 82 ? 1.764 -10.157 19.108 1.00 93.38 82 ASN A CA 1
ATOM 641 C C . ASN A 1 82 ? 1.923 -10.519 17.630 1.00 93.38 82 ASN A C 1
ATOM 643 O O . ASN A 1 82 ? 1.488 -11.568 17.146 1.00 93.38 82 ASN A O 1
ATOM 647 N N . THR A 1 83 ? 2.636 -9.659 16.909 1.00 89.69 83 THR A N 1
ATOM 648 C CA . THR A 1 83 ? 2.931 -9.847 15.489 1.00 89.69 83 THR A CA 1
ATOM 649 C C . THR A 1 83 ? 3.655 -11.164 15.194 1.00 89.69 83 THR A C 1
ATOM 651 O O . THR A 1 83 ? 3.435 -11.755 14.138 1.00 89.69 83 THR A O 1
ATOM 654 N N . ALA A 1 84 ? 4.508 -11.657 16.100 1.00 88.94 84 ALA A N 1
ATOM 655 C CA . ALA A 1 84 ? 5.220 -12.920 15.896 1.00 88.94 84 ALA A CA 1
ATOM 656 C C . ALA A 1 84 ? 4.264 -14.120 15.957 1.00 88.94 84 ALA A C 1
ATOM 658 O O . ALA A 1 84 ? 4.329 -14.997 15.094 1.00 88.94 84 ALA A O 1
ATOM 659 N N . TYR A 1 85 ? 3.340 -14.120 16.922 1.00 91.25 85 TYR A N 1
ATOM 660 C CA . TYR A 1 85 ? 2.288 -15.131 17.022 1.00 91.25 85 TYR A CA 1
ATOM 661 C C . TYR A 1 85 ? 1.394 -15.126 15.778 1.00 91.25 85 TYR A C 1
ATOM 663 O O . TYR A 1 85 ? 1.181 -16.181 15.176 1.00 91.25 85 TYR A O 1
ATOM 671 N N . MET A 1 86 ? 0.938 -13.943 15.349 1.00 92.81 86 MET A N 1
ATOM 672 C CA . MET A 1 86 ? 0.106 -13.808 14.153 1.00 92.81 86 MET A CA 1
ATOM 673 C C . MET A 1 86 ? 0.817 -14.365 12.915 1.00 92.81 86 MET A C 1
ATOM 675 O O . MET A 1 86 ? 0.255 -15.164 12.178 1.00 92.81 86 MET A O 1
ATOM 679 N N . LYS A 1 87 ? 2.090 -14.025 12.709 1.00 89.00 87 LYS A N 1
ATOM 680 C CA . LYS A 1 87 ? 2.857 -14.513 11.553 1.00 89.00 87 LYS A CA 1
ATOM 681 C C . LYS A 1 87 ? 3.083 -16.025 11.576 1.00 89.00 87 LYS A C 1
ATOM 683 O O . LYS A 1 87 ? 3.035 -16.655 10.526 1.00 89.00 87 LYS A O 1
ATOM 688 N N . GLN A 1 88 ? 3.336 -16.607 12.747 1.00 88.88 88 GLN A N 1
ATOM 689 C CA . GLN A 1 88 ? 3.629 -18.037 12.866 1.00 88.88 88 GLN A CA 1
ATOM 690 C C . GLN A 1 88 ? 2.399 -18.924 12.629 1.00 88.88 88 GLN A C 1
ATOM 692 O O . GLN A 1 88 ? 2.544 -20.037 12.127 1.00 88.88 88 GLN A O 1
ATOM 697 N N . ASN A 1 89 ? 1.208 -18.449 12.998 1.00 90.75 89 ASN A N 1
ATOM 698 C CA . ASN A 1 89 ? -0.033 -19.229 12.935 1.00 90.75 89 ASN A CA 1
ATOM 699 C C . ASN A 1 89 ? -0.890 -18.915 11.699 1.00 90.75 89 ASN A C 1
ATOM 701 O O . ASN A 1 89 ? -1.963 -19.493 11.536 1.00 90.75 89 ASN A O 1
ATOM 705 N N . LEU A 1 90 ? -0.419 -18.011 10.838 1.00 92.75 90 LEU A N 1
ATOM 706 C CA . LEU A 1 90 ? -1.097 -17.625 9.610 1.00 92.75 90 LEU A CA 1
ATOM 707 C C . LEU A 1 90 ? -1.067 -18.758 8.577 1.00 92.75 90 LEU A C 1
ATOM 709 O O . LEU A 1 90 ? 0.006 -19.231 8.192 1.00 92.75 90 LEU A O 1
ATOM 713 N N . ASP A 1 91 ? -2.229 -19.151 8.060 1.00 92.94 91 ASP A N 1
ATOM 714 C CA . ASP A 1 91 ? -2.299 -20.138 6.985 1.00 92.94 91 ASP A CA 1
ATOM 715 C C . ASP A 1 91 ? -2.021 -19.496 5.618 1.00 92.94 91 ASP A C 1
ATOM 717 O O . ASP A 1 91 ? -2.864 -18.842 5.001 1.00 92.94 91 ASP A O 1
ATOM 721 N N . THR A 1 92 ? -0.815 -19.746 5.109 1.00 89.25 92 THR A N 1
ATOM 722 C CA . THR A 1 92 ? -0.362 -19.277 3.790 1.00 89.25 92 THR A CA 1
ATOM 723 C C . THR A 1 92 ? -1.256 -19.697 2.618 1.00 89.25 92 THR A C 1
ATOM 725 O O . THR A 1 92 ? -1.264 -19.003 1.603 1.00 89.25 92 THR A O 1
ATOM 728 N N . LYS A 1 93 ? -2.026 -20.791 2.730 1.00 91.69 93 LYS A N 1
ATOM 729 C CA . LYS A 1 93 ? -2.948 -21.215 1.664 1.00 91.69 93 LYS A CA 1
ATOM 730 C C . LYS A 1 93 ? -4.109 -20.239 1.514 1.00 91.69 93 LYS A C 1
ATOM 732 O O . LYS A 1 93 ? -4.458 -19.893 0.393 1.00 91.69 93 LYS A O 1
ATOM 737 N N . LEU A 1 94 ? -4.639 -19.741 2.631 1.00 92.75 94 LEU A N 1
ATOM 738 C CA . LEU A 1 94 ? -5.735 -18.772 2.634 1.00 92.75 94 LEU A CA 1
ATOM 739 C C . LEU A 1 94 ? -5.288 -17.421 2.069 1.00 92.75 94 LEU A C 1
ATOM 741 O O . LEU A 1 94 ? -6.030 -16.774 1.338 1.00 92.75 94 LEU A O 1
ATOM 745 N N . ILE A 1 95 ? -4.048 -17.020 2.364 1.00 92.12 95 ILE A N 1
ATOM 746 C CA . ILE A 1 95 ? -3.444 -15.793 1.827 1.00 92.12 95 ILE A CA 1
ATOM 747 C C . ILE A 1 95 ? -3.338 -15.841 0.299 1.00 92.12 95 ILE A C 1
ATOM 749 O O . ILE A 1 95 ? -3.541 -14.827 -0.360 1.00 92.12 95 ILE A O 1
ATOM 753 N N . ALA A 1 96 ? -3.073 -17.010 -0.289 1.00 90.06 96 ALA A N 1
ATOM 754 C CA . ALA A 1 96 ? -3.001 -17.153 -1.743 1.00 90.06 96 ALA A CA 1
ATOM 755 C C . ALA A 1 96 ? -4.359 -16.959 -2.450 1.00 90.06 96 ALA A C 1
ATOM 757 O O . ALA A 1 96 ? -4.382 -16.696 -3.652 1.00 90.06 96 ALA A O 1
ATOM 758 N N . GLU A 1 97 ? -5.475 -17.071 -1.723 1.00 91.75 97 GLU A N 1
ATOM 759 C CA . GLU A 1 97 ? -6.838 -16.918 -2.252 1.00 91.75 97 GLU A CA 1
ATOM 760 C C . GLU A 1 97 ? -7.378 -15.482 -2.150 1.00 91.75 97 GLU A C 1
ATOM 762 O O . GLU A 1 97 ? -8.484 -15.202 -2.620 1.00 91.75 97 GLU A O 1
ATOM 767 N N . VAL A 1 98 ? -6.612 -14.560 -1.561 1.00 93.50 98 VAL A N 1
ATOM 768 C CA . VAL A 1 98 ? -6.958 -13.137 -1.459 1.00 93.50 98 VAL A CA 1
ATOM 769 C C . VAL A 1 98 ? -5.838 -12.250 -1.990 1.00 93.50 98 VAL A C 1
ATOM 771 O O . VAL A 1 98 ? -4.658 -12.600 -1.983 1.00 93.50 98 VAL A O 1
ATOM 774 N N . THR A 1 99 ? -6.211 -11.076 -2.481 1.00 92.19 99 THR A N 1
ATOM 775 C CA . THR A 1 99 ? -5.278 -10.080 -3.015 1.00 92.19 99 THR A CA 1
ATOM 776 C C . THR A 1 99 ? -4.961 -8.998 -1.986 1.00 92.19 99 THR A C 1
ATOM 778 O O . THR A 1 99 ? -5.734 -8.747 -1.059 1.00 92.19 99 THR A O 1
ATOM 781 N N . HIS A 1 100 ? -3.833 -8.308 -2.174 1.00 91.25 100 HIS A N 1
ATOM 782 C CA . HIS A 1 100 ? -3.480 -7.140 -1.365 1.00 91.25 100 HIS A CA 1
ATOM 783 C C . HIS A 1 100 ? -4.592 -6.079 -1.402 1.00 91.25 100 HIS A C 1
ATOM 785 O O . HIS A 1 100 ? -4.962 -5.534 -0.364 1.00 91.25 100 HIS A O 1
ATOM 791 N N . GLU A 1 101 ? -5.166 -5.824 -2.582 1.00 90.94 101 GLU A N 1
ATOM 792 C CA . GLU A 1 101 ? -6.247 -4.855 -2.754 1.00 90.94 101 GLU A CA 1
ATOM 793 C C . GLU A 1 101 ? -7.512 -5.233 -1.969 1.00 90.94 101 GLU A C 1
ATOM 795 O O . GLU A 1 101 ? -8.147 -4.361 -1.379 1.00 90.94 101 GLU A O 1
ATOM 800 N N . GLU A 1 102 ? -7.871 -6.518 -1.927 1.00 94.38 102 GLU A N 1
ATOM 801 C CA . GLU A 1 102 ? -9.006 -7.006 -1.135 1.00 94.38 102 GLU A CA 1
ATOM 802 C C . GLU A 1 102 ? -8.749 -6.857 0.367 1.00 94.38 102 GLU A C 1
ATOM 804 O O . GLU A 1 102 ? -9.626 -6.371 1.077 1.00 94.38 102 GLU A O 1
ATOM 809 N N . ILE A 1 103 ? -7.544 -7.184 0.845 1.00 94.81 103 ILE A N 1
ATOM 810 C CA . ILE A 1 103 ? -7.175 -7.006 2.259 1.00 94.81 103 ILE A CA 1
ATOM 811 C C . ILE A 1 103 ? -7.282 -5.533 2.668 1.00 94.81 103 ILE A C 1
ATOM 813 O O . ILE A 1 103 ? -7.839 -5.226 3.720 1.00 94.81 103 ILE A O 1
ATOM 817 N N . MET A 1 104 ? -6.782 -4.616 1.833 1.00 93.44 104 MET A N 1
ATOM 818 C CA . MET A 1 104 ? -6.879 -3.175 2.093 1.00 93.44 104 MET A CA 1
ATOM 819 C C . MET A 1 104 ? -8.323 -2.668 1.997 1.00 93.44 104 MET A C 1
ATOM 821 O O . MET A 1 104 ? -8.730 -1.824 2.789 1.00 93.44 104 MET A O 1
ATOM 825 N N . ARG A 1 105 ? -9.124 -3.177 1.055 1.00 93.81 105 ARG A N 1
ATOM 826 C CA . ARG A 1 105 ? -10.528 -2.770 0.900 1.00 93.81 105 ARG A CA 1
ATOM 827 C C . ARG A 1 105 ? -11.395 -3.229 2.070 1.00 93.81 105 ARG A C 1
ATOM 829 O O . ARG A 1 105 ? -12.204 -2.447 2.553 1.00 93.81 105 ARG A O 1
ATOM 836 N N . TYR A 1 106 ? -11.263 -4.487 2.477 1.00 95.69 106 TYR A N 1
ATOM 837 C CA . TYR A 1 106 ? -12.101 -5.095 3.513 1.00 95.69 106 TYR A CA 1
ATOM 838 C C . TYR A 1 106 ? -11.514 -4.969 4.921 1.00 95.69 106 TYR A C 1
ATOM 840 O O . TYR A 1 106 ? -12.155 -5.402 5.879 1.00 95.69 106 TYR A O 1
ATOM 848 N N . GLN A 1 107 ? -10.316 -4.384 5.046 1.00 96.00 107 GLN A N 1
ATOM 849 C CA . GLN A 1 107 ? -9.604 -4.186 6.311 1.00 96.00 107 GLN A CA 1
ATOM 850 C C . GLN A 1 107 ? -9.509 -5.481 7.131 1.00 96.00 107 GLN A C 1
ATOM 852 O O . GLN A 1 107 ? -9.629 -5.464 8.357 1.00 96.00 107 GLN A O 1
ATOM 857 N N . ALA A 1 108 ? -9.284 -6.613 6.450 1.00 96.88 108 ALA A N 1
ATOM 858 C CA . ALA A 1 108 ? -9.158 -7.920 7.085 1.00 96.88 108 ALA A CA 1
ATOM 859 C C . ALA A 1 108 ? -8.238 -8.888 6.320 1.00 96.88 108 ALA A C 1
ATOM 861 O O . ALA A 1 108 ? -8.142 -8.849 5.094 1.00 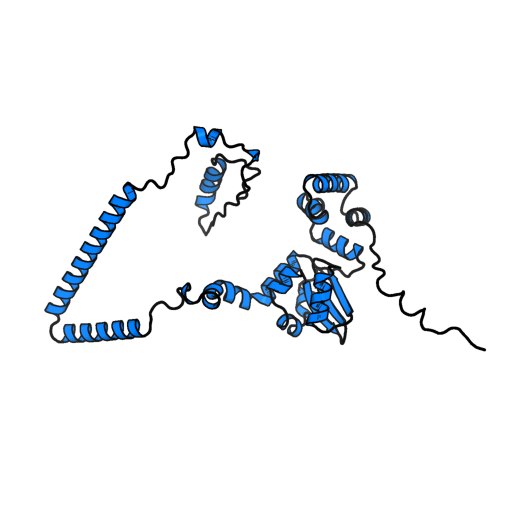96.88 108 ALA A O 1
ATOM 862 N N . ILE A 1 109 ? -7.574 -9.776 7.064 1.00 96.31 109 ILE A N 1
ATOM 863 C CA . ILE A 1 109 ? -6.647 -10.809 6.583 1.00 96.31 109 ILE A CA 1
ATOM 864 C C . ILE A 1 109 ? -7.169 -12.180 7.040 1.00 96.31 109 ILE A C 1
ATOM 866 O O . ILE A 1 109 ? -7.428 -12.350 8.235 1.00 96.31 109 ILE A O 1
ATOM 870 N N . PRO A 1 110 ? -7.299 -13.186 6.154 1.00 95.88 110 PRO A N 1
ATOM 871 C CA . PRO A 1 110 ? -7.677 -14.524 6.585 1.00 95.88 110 PRO A CA 1
ATOM 872 C C . PRO A 1 110 ? -6.550 -15.139 7.419 1.00 95.88 110 PRO A C 1
ATOM 874 O O . PRO A 1 110 ? -5.392 -15.142 7.008 1.00 95.88 110 PRO A O 1
ATOM 877 N N . PHE A 1 111 ? -6.893 -15.626 8.612 1.00 95.75 111 PHE A N 1
ATOM 878 C CA . PHE A 1 111 ? -5.922 -16.038 9.619 1.00 95.75 111 PHE A CA 1
ATOM 879 C C . PHE A 1 111 ? -5.684 -17.547 9.614 1.00 95.75 111 PHE A C 1
ATOM 881 O O . PHE A 1 111 ? -4.579 -18.021 9.364 1.00 95.75 111 PHE A O 1
ATOM 888 N N . SER A 1 112 ? -6.742 -18.304 9.888 1.00 94.12 112 SER A N 1
ATOM 889 C CA . SER A 1 112 ? -6.708 -19.759 10.012 1.00 94.12 112 SER A CA 1
ATOM 890 C C . SER A 1 112 ? -8.091 -20.339 9.749 1.00 94.12 112 SER A C 1
ATOM 892 O O . SER A 1 112 ? -9.105 -19.688 10.005 1.00 94.12 112 SER A O 1
ATOM 894 N N . ARG A 1 113 ? -8.153 -21.573 9.244 1.00 91.88 113 ARG A N 1
ATOM 895 C CA . ARG A 1 113 ? -9.409 -22.278 8.963 1.00 91.88 113 ARG A CA 1
ATOM 896 C C . ARG A 1 113 ? -9.469 -23.580 9.752 1.00 91.88 113 ARG A C 1
ATOM 898 O O . ARG A 1 113 ? -8.556 -24.391 9.661 1.00 91.88 113 ARG A O 1
ATOM 905 N N . ASN A 1 114 ? -10.582 -23.792 10.451 1.00 87.19 114 ASN A N 1
ATOM 906 C CA . ASN A 1 114 ? -10.911 -25.044 11.129 1.00 87.19 114 ASN A CA 1
ATOM 907 C C . ASN A 1 114 ? -12.248 -25.555 10.585 1.00 87.19 114 ASN A C 1
ATOM 909 O O . ASN A 1 114 ? -13.298 -25.019 10.939 1.00 87.19 114 ASN A O 1
ATOM 913 N N . ASP A 1 115 ? -12.202 -26.569 9.719 1.00 81.62 115 ASP A N 1
ATOM 914 C CA . ASP A 1 115 ? -13.354 -27.158 9.026 1.00 81.62 115 ASP A CA 1
ATOM 915 C C . ASP A 1 115 ? -14.264 -26.099 8.369 1.00 81.62 115 ASP A C 1
ATOM 917 O O . ASP A 1 115 ? -13.954 -25.571 7.293 1.00 81.62 115 ASP A O 1
ATOM 921 N N . ASN A 1 116 ? -15.369 -25.768 9.042 1.00 86.94 116 ASN A N 1
ATOM 922 C CA . ASN A 1 116 ? -16.413 -24.859 8.578 1.00 86.94 116 ASN A CA 1
ATOM 923 C C . ASN A 1 116 ? -16.356 -23.457 9.221 1.00 86.94 116 ASN A C 1
ATOM 925 O O . ASN A 1 116 ? -17.269 -22.647 9.057 1.00 86.94 116 ASN A O 1
ATOM 929 N N . ALA A 1 117 ? -15.299 -23.176 9.987 1.00 92.25 117 ALA A N 1
ATOM 930 C CA . ALA A 1 117 ? -15.061 -21.881 10.603 1.00 92.25 117 ALA A CA 1
ATOM 931 C C . ALA A 1 117 ? -13.763 -21.257 10.078 1.00 92.25 117 ALA A C 1
ATOM 933 O O . ALA A 1 117 ? -12.697 -21.875 10.129 1.00 92.25 117 ALA A O 1
ATOM 934 N N . LEU A 1 118 ? -13.848 -20.012 9.618 1.00 95.19 118 LEU A N 1
ATOM 935 C CA . LEU A 1 118 ? -12.691 -19.200 9.246 1.00 95.19 118 LEU A CA 1
ATOM 936 C C . LEU A 1 118 ? -12.445 -18.154 10.331 1.00 95.19 118 LEU A C 1
ATOM 938 O O . LEU A 1 118 ? -13.368 -17.464 10.758 1.00 95.19 118 LEU A O 1
ATOM 942 N N . SER A 1 119 ? -11.199 -18.027 10.768 1.00 96.19 119 SER A N 1
ATOM 943 C CA . SER A 1 119 ? -10.765 -16.917 11.609 1.00 96.19 119 SER A CA 1
ATOM 944 C C . SER A 1 119 ? -10.141 -15.839 10.730 1.00 96.19 119 SER A C 1
ATOM 946 O O . SER A 1 119 ? -9.353 -16.163 9.841 1.00 96.19 119 SER A O 1
ATOM 948 N N . ILE A 1 120 ? -10.467 -14.572 10.976 1.00 96.75 120 ILE A N 1
ATOM 949 C CA . ILE A 1 120 ? -9.912 -13.419 10.255 1.00 96.75 120 ILE A CA 1
ATOM 950 C C . ILE A 1 120 ? -9.320 -12.416 11.247 1.00 96.75 120 ILE A C 1
ATOM 952 O O . ILE A 1 120 ? -9.906 -12.171 12.300 1.00 96.75 120 ILE A O 1
ATOM 956 N N . LEU A 1 121 ? -8.170 -11.834 10.910 1.00 97.50 121 LEU A N 1
ATOM 957 C CA . LEU A 1 121 ? -7.631 -10.661 11.598 1.00 97.50 121 LEU A CA 1
ATOM 958 C C . LEU A 1 121 ? -8.257 -9.417 10.963 1.00 97.50 121 LEU A C 1
ATOM 960 O O . LEU A 1 121 ? -8.179 -9.282 9.745 1.00 97.50 121 LEU A O 1
ATOM 964 N N . THR A 1 122 ? -8.866 -8.519 11.733 1.00 97.06 122 THR A N 1
ATOM 965 C CA . THR A 1 122 ? -9.570 -7.342 11.193 1.00 97.06 122 THR A CA 1
ATOM 966 C C . THR A 1 122 ? -9.260 -6.069 11.974 1.00 97.06 122 THR A C 1
ATOM 968 O O . THR A 1 122 ? -9.140 -6.100 13.198 1.00 97.06 122 THR A O 1
ATOM 971 N N . ALA A 1 123 ? -9.153 -4.947 11.262 1.00 95.00 123 ALA A N 1
ATOM 972 C CA . ALA A 1 123 ? -9.136 -3.609 11.857 1.00 95.00 123 ALA A CA 1
ATOM 973 C C . ALA A 1 123 ? -10.548 -2.984 11.908 1.00 95.00 123 ALA A C 1
ATOM 975 O O . ALA A 1 123 ? -10.797 -2.060 12.677 1.00 95.00 123 ALA A O 1
ATOM 976 N N . GLU A 1 124 ? -11.511 -3.505 11.142 1.00 92.56 124 GLU A N 1
ATOM 977 C CA . GLU A 1 124 ? -12.897 -3.018 11.134 1.00 92.56 124 GLU A CA 1
ATOM 978 C C . GLU A 1 124 ? -13.881 -4.144 11.494 1.00 92.56 124 GLU A C 1
ATOM 980 O O . GLU A 1 124 ? -14.518 -4.729 10.608 1.00 92.56 124 GLU A O 1
ATOM 985 N N . PRO A 1 125 ? -14.007 -4.487 12.792 1.00 92.88 125 PRO A N 1
ATOM 986 C CA . PRO A 1 125 ? -14.856 -5.588 13.238 1.00 92.88 125 PRO A CA 1
ATOM 987 C C . PRO A 1 125 ? -16.344 -5.332 12.978 1.00 92.88 125 PRO A C 1
ATOM 989 O O . PRO A 1 125 ? -16.811 -4.192 13.014 1.00 92.88 125 PRO A O 1
ATOM 992 N N . LYS A 1 126 ? -17.099 -6.419 12.778 1.00 91.88 126 LYS A N 1
ATOM 993 C CA . LYS A 1 126 ? -18.556 -6.432 12.545 1.00 91.88 126 LYS A CA 1
ATOM 994 C C . LYS A 1 126 ? -19.013 -5.660 11.304 1.00 91.88 126 LYS A C 1
ATOM 996 O O . LYS A 1 126 ? -20.172 -5.260 11.209 1.00 91.88 126 LYS A O 1
ATOM 1001 N N . THR A 1 127 ? -18.131 -5.510 10.321 1.00 92.75 127 THR A N 1
ATOM 1002 C CA . THR A 1 127 ? -18.473 -4.925 9.022 1.00 92.75 127 THR A CA 1
ATOM 1003 C 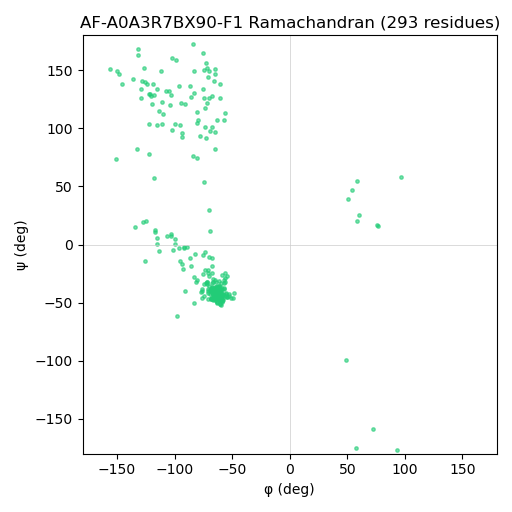C . THR A 1 127 ? -19.144 -5.967 8.129 1.00 92.75 127 THR A C 1
ATOM 1005 O O . THR A 1 127 ? -18.505 -6.924 7.697 1.00 92.75 127 THR A O 1
ATOM 1008 N N . GLU A 1 128 ? -20.426 -5.769 7.809 1.00 93.31 128 GLU A N 1
ATOM 1009 C CA . GLU A 1 128 ? -21.227 -6.717 7.015 1.00 93.31 128 GLU A CA 1
ATOM 1010 C C . GLU A 1 128 ? -20.573 -7.062 5.668 1.00 93.31 128 GLU A C 1
ATOM 1012 O O . GLU A 1 128 ? -20.447 -8.234 5.320 1.00 93.31 128 GLU A O 1
ATOM 1017 N N . ALA A 1 129 ? -20.074 -6.054 4.945 1.00 93.50 129 ALA A N 1
ATOM 1018 C CA . ALA A 1 129 ? -19.413 -6.249 3.656 1.00 93.50 129 ALA A CA 1
ATOM 1019 C C . ALA A 1 129 ? -18.174 -7.157 3.754 1.00 93.50 129 ALA A C 1
ATOM 1021 O O . ALA A 1 129 ? -17.947 -7.985 2.873 1.00 93.50 129 ALA A O 1
ATOM 1022 N N . THR A 1 130 ? -17.393 -7.020 4.829 1.00 94.44 130 THR A N 1
ATOM 1023 C CA . THR A 1 130 ? -16.216 -7.857 5.097 1.00 94.44 130 THR A CA 1
ATOM 1024 C C . THR A 1 130 ? -16.638 -9.286 5.415 1.00 94.44 130 THR A C 1
ATOM 1026 O O . THR A 1 130 ? -16.103 -10.227 4.833 1.00 94.44 130 THR A O 1
ATOM 1029 N N . LEU A 1 131 ? -17.635 -9.464 6.285 1.00 94.12 131 LEU A N 1
ATOM 1030 C CA . LEU A 1 131 ? -18.117 -10.791 6.668 1.00 94.12 131 LEU A CA 1
ATOM 1031 C C . LEU A 1 131 ? -18.661 -11.571 5.463 1.00 94.12 131 LEU A C 1
ATOM 1033 O O . LEU A 1 131 ? -18.249 -12.707 5.238 1.00 94.12 131 LEU A O 1
ATOM 1037 N N . LEU A 1 132 ? -19.513 -10.944 4.650 1.00 94.44 132 LEU A N 1
ATOM 1038 C CA . LEU A 1 132 ? -20.081 -11.571 3.454 1.00 94.44 132 LEU A CA 1
ATOM 1039 C C . LEU A 1 132 ? -19.002 -11.950 2.435 1.00 94.44 132 LEU A C 1
ATOM 1041 O O . LEU A 1 132 ? -19.033 -13.052 1.894 1.00 94.44 132 LEU A O 1
ATOM 1045 N N . PHE A 1 133 ? -18.021 -11.071 2.206 1.00 95.38 133 PHE A N 1
ATOM 1046 C CA . PHE A 1 133 ? -16.918 -11.342 1.284 1.00 95.38 133 PHE A CA 1
ATOM 1047 C C . PHE A 1 133 ? -16.123 -12.591 1.689 1.00 95.38 133 PHE A C 1
ATOM 1049 O O . PHE A 1 133 ? -15.875 -13.461 0.855 1.00 95.38 133 PHE A O 1
ATOM 1056 N N . PHE A 1 134 ? -15.742 -12.704 2.965 1.00 94.81 134 PHE A N 1
ATOM 1057 C CA . PHE A 1 134 ? -14.966 -13.850 3.443 1.00 94.81 134 PHE A CA 1
ATOM 1058 C C . PHE A 1 134 ? -15.802 -15.137 3.535 1.00 94.81 134 PHE A C 1
ATOM 1060 O O . PHE A 1 134 ? -15.265 -16.215 3.279 1.00 94.81 134 PHE A O 1
ATOM 1067 N N . GLN A 1 135 ? -17.099 -15.050 3.848 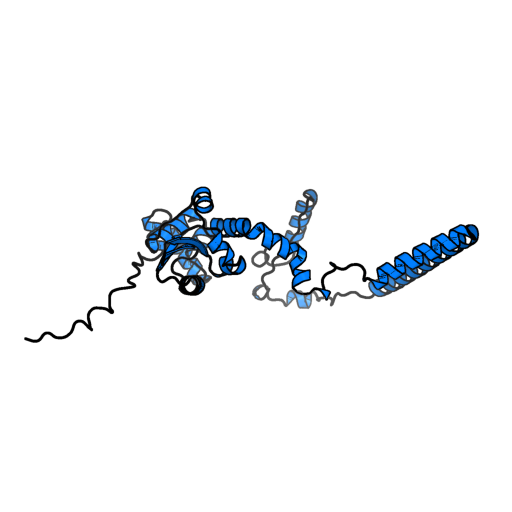1.00 93.50 135 GLN A N 1
ATOM 1068 C CA . GLN A 1 135 ? -18.006 -16.206 3.819 1.00 93.50 135 GLN A CA 1
ATOM 1069 C C . GLN A 1 135 ? -18.154 -16.777 2.409 1.00 93.50 135 GLN A C 1
ATOM 1071 O O . GLN A 1 135 ? -17.978 -17.980 2.223 1.00 93.50 135 GLN A O 1
ATOM 1076 N N . ASP A 1 136 ? -18.422 -15.916 1.424 1.00 92.88 136 ASP A N 1
ATOM 1077 C CA . ASP A 1 136 ? -18.602 -16.310 0.025 1.00 92.88 136 ASP A CA 1
ATOM 1078 C C . ASP A 1 136 ? -17.299 -16.850 -0.582 1.00 92.88 136 ASP A C 1
ATOM 1080 O O . ASP A 1 136 ? -17.277 -17.941 -1.151 1.00 92.88 136 ASP A O 1
ATOM 1084 N N . ARG A 1 137 ? -16.176 -16.144 -0.375 1.00 93.50 137 ARG A N 1
ATOM 1085 C CA . ARG A 1 137 ? -14.862 -16.536 -0.913 1.00 93.50 137 ARG A CA 1
ATOM 1086 C C . ARG A 1 137 ? -14.415 -17.913 -0.428 1.00 93.50 137 ARG A C 1
ATOM 1088 O O . ARG A 1 137 ? -13.909 -18.694 -1.227 1.00 93.50 137 ARG A O 1
ATOM 1095 N N . PHE A 1 138 ? -14.561 -18.191 0.867 1.00 92.81 138 PHE A N 1
ATOM 1096 C CA . PHE A 1 138 ? -14.011 -19.403 1.484 1.00 92.81 138 PHE A CA 1
ATOM 1097 C C . PHE A 1 138 ? -15.048 -20.512 1.713 1.00 92.81 138 PHE A C 1
ATOM 1099 O O . PHE A 1 138 ? -14.670 -21.617 2.127 1.00 92.81 138 PHE A O 1
ATOM 1106 N N . GLY A 1 139 ? -16.329 -20.242 1.432 1.00 91.69 139 GLY A N 1
ATOM 1107 C CA . GLY A 1 139 ? -17.437 -21.181 1.602 1.00 91.69 139 GLY A CA 1
ATOM 1108 C C . GLY A 1 139 ? -17.561 -21.662 3.045 1.00 91.69 139 GLY A C 1
ATOM 1109 O O . GLY A 1 139 ? -17.463 -22.862 3.299 1.00 91.69 139 GLY A O 1
ATOM 1110 N N . VAL A 1 140 ? -17.670 -20.724 3.989 1.00 91.56 140 VAL A N 1
ATOM 1111 C CA . VAL A 1 140 ? -17.713 -21.004 5.435 1.00 91.56 140 VAL A CA 1
ATOM 1112 C C . VAL A 1 140 ? -18.967 -20.423 6.073 1.00 91.56 140 VAL A C 1
ATOM 1114 O O . VAL A 1 140 ? -19.330 -19.280 5.807 1.00 91.56 140 VAL A O 1
ATOM 1117 N N . ASP A 1 141 ? -19.587 -21.185 6.973 1.00 87.44 141 ASP A N 1
ATOM 1118 C CA . ASP A 1 141 ? -20.797 -20.732 7.671 1.00 87.44 141 ASP A CA 1
ATOM 1119 C C . ASP A 1 141 ? -20.469 -19.803 8.848 1.00 87.44 141 ASP A C 1
ATOM 1121 O O . ASP A 1 141 ? -21.251 -18.923 9.208 1.00 87.44 141 ASP A O 1
ATOM 1125 N N . THR A 1 142 ? -19.308 -19.996 9.484 1.00 90.38 142 THR A N 1
ATOM 1126 C CA . THR A 1 142 ? -18.925 -19.259 10.697 1.00 90.38 142 THR A CA 1
ATOM 1127 C C . THR A 1 142 ? -17.640 -18.465 10.491 1.00 90.38 142 THR A C 1
ATOM 1129 O O . THR A 1 142 ? -16.602 -19.022 10.136 1.00 90.38 142 THR A O 1
ATOM 1132 N N . LEU A 1 143 ? -17.689 -17.168 10.801 1.00 93.69 143 LEU A N 1
ATOM 1133 C CA . LEU A 1 143 ? -16.516 -16.301 10.879 1.00 93.69 143 LEU A CA 1
ATOM 1134 C C . LEU A 1 143 ? -16.189 -15.956 12.330 1.00 93.69 143 LEU A C 1
ATOM 1136 O O . LEU A 1 143 ? -17.062 -15.544 13.094 1.00 93.69 143 LEU A O 1
ATOM 1140 N N . LYS A 1 144 ? -14.916 -16.102 12.693 1.00 94.94 144 LYS A N 1
ATOM 1141 C CA . LYS A 1 144 ? -14.361 -15.659 13.972 1.00 94.94 144 LYS A CA 1
ATOM 1142 C C . LYS A 1 144 ? -13.434 -14.480 13.724 1.00 94.94 144 LYS A C 1
ATOM 1144 O O . LYS A 1 144 ? -12.390 -14.618 13.098 1.00 94.94 144 LYS A O 1
AT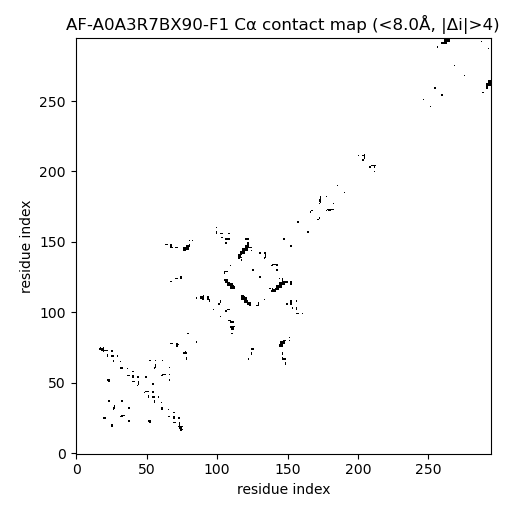OM 1149 N N . GLU A 1 145 ? -13.826 -13.314 14.202 1.00 96.94 145 GLU A N 1
ATOM 1150 C CA . GLU A 1 145 ? -13.023 -12.103 14.073 1.00 96.94 145 GLU A CA 1
ATOM 1151 C C . GLU A 1 145 ? -12.038 -12.000 15.238 1.00 96.94 145 GLU A C 1
ATOM 1153 O O . GLU A 1 145 ? -12.403 -12.236 16.389 1.00 96.94 145 GLU A O 1
ATOM 1158 N N . ILE A 1 146 ? -10.799 -11.633 14.930 1.00 97.19 146 ILE A N 1
ATOM 1159 C CA . ILE A 1 146 ? -9.776 -11.240 15.893 1.00 97.19 146 ILE A CA 1
ATOM 1160 C C . ILE A 1 146 ? -9.386 -9.810 15.542 1.00 97.19 146 ILE A C 1
ATOM 1162 O O . ILE A 1 146 ? -8.978 -9.532 14.413 1.00 97.19 146 ILE A O 1
ATOM 1166 N N . VAL A 1 147 ? -9.549 -8.895 16.488 1.00 97.75 147 VAL A N 1
ATOM 1167 C CA . VAL A 1 147 ? -9.226 -7.486 16.280 1.00 97.75 147 VAL A CA 1
ATOM 1168 C C . VAL A 1 147 ? -7.714 -7.311 16.327 1.00 97.75 147 VAL A C 1
ATOM 1170 O O . VAL A 1 147 ? -7.042 -7.831 17.219 1.00 97.75 147 VAL A O 1
ATOM 1173 N N . ILE A 1 148 ? -7.188 -6.564 15.364 1.00 97.19 148 ILE A N 1
ATOM 1174 C CA . ILE A 1 148 ? -5.797 -6.111 15.305 1.00 97.19 148 ILE A CA 1
ATOM 1175 C C . ILE A 1 148 ? -5.783 -4.616 14.990 1.00 97.19 148 ILE A C 1
ATOM 1177 O O . ILE A 1 148 ? -6.805 -4.047 14.605 1.00 97.19 148 ILE A O 1
ATOM 1181 N N . THR A 1 149 ? -4.633 -3.961 15.126 1.00 95.25 149 THR A N 1
ATOM 1182 C CA . THR A 1 149 ? -4.529 -2.562 14.700 1.00 95.25 149 THR A CA 1
ATOM 1183 C C . THR A 1 149 ? -4.470 -2.456 13.174 1.00 95.25 149 THR A C 1
ATOM 1185 O O . THR A 1 149 ? -3.921 -3.324 12.494 1.00 95.25 149 THR A O 1
ATOM 1188 N N . ASP A 1 150 ? -4.970 -1.355 12.617 1.00 92.38 150 ASP A N 1
ATOM 1189 C CA . ASP A 1 150 ? -4.799 -1.001 11.199 1.00 92.38 150 ASP A CA 1
ATOM 1190 C C . ASP A 1 150 ? -3.323 -0.902 10.784 1.00 92.38 150 ASP A C 1
ATOM 1192 O O . ASP A 1 150 ? -2.973 -1.218 9.646 1.00 92.38 150 ASP A O 1
ATOM 1196 N N . LEU A 1 151 ? -2.433 -0.514 11.706 1.00 91.75 151 LEU A N 1
ATOM 1197 C CA . LEU A 1 151 ? -0.992 -0.482 11.446 1.00 91.75 151 LEU A CA 1
ATOM 1198 C C . LEU A 1 151 ? -0.431 -1.892 11.267 1.00 91.75 151 LEU A C 1
ATOM 1200 O O . LEU A 1 151 ? 0.333 -2.134 10.333 1.00 91.75 151 LEU A O 1
ATOM 1204 N N . ASP A 1 152 ? -0.801 -2.813 12.157 1.00 94.75 152 ASP A N 1
ATOM 1205 C CA . ASP A 1 152 ? -0.371 -4.207 12.071 1.00 94.75 152 ASP A CA 1
ATOM 1206 C C . ASP A 1 152 ? -0.947 -4.869 10.824 1.00 94.75 152 ASP A C 1
ATOM 1208 O O . ASP A 1 152 ? -0.213 -5.546 10.107 1.00 94.75 152 ASP A O 1
ATOM 1212 N N . LEU A 1 153 ? -2.212 -4.595 10.500 1.00 95.19 153 LEU A N 1
ATOM 1213 C CA . LEU A 1 153 ? -2.852 -5.070 9.278 1.00 95.19 153 LEU A CA 1
ATOM 1214 C C . LEU A 1 153 ? -2.105 -4.593 8.029 1.00 95.19 153 LEU A C 1
ATOM 1216 O O . LEU A 1 153 ? -1.767 -5.398 7.158 1.00 95.19 153 LEU A O 1
ATOM 1220 N N . THR A 1 154 ? -1.808 -3.293 7.963 1.00 92.62 154 THR A N 1
ATOM 1221 C CA . THR A 1 154 ? -1.083 -2.684 6.841 1.00 92.62 154 THR A CA 1
ATOM 1222 C C . THR A 1 154 ? 0.305 -3.302 6.702 1.00 92.62 154 THR A C 1
ATOM 1224 O O . THR A 1 154 ? 0.648 -3.813 5.637 1.00 92.62 154 THR A O 1
ATOM 1227 N N . ARG A 1 155 ? 1.074 -3.364 7.796 1.00 92.12 155 ARG A N 1
ATOM 1228 C CA . ARG A 1 155 ? 2.426 -3.947 7.806 1.00 92.12 155 ARG A CA 1
ATOM 1229 C C . ARG A 1 155 ? 2.429 -5.424 7.431 1.00 92.12 155 ARG A C 1
ATOM 1231 O O . ARG A 1 155 ? 3.283 -5.861 6.663 1.00 92.12 155 ARG A O 1
ATOM 1238 N N . MET A 1 156 ? 1.487 -6.202 7.959 1.00 92.12 156 MET A N 1
ATOM 1239 C CA . MET A 1 156 ? 1.356 -7.617 7.617 1.00 92.12 156 MET A CA 1
ATOM 1240 C C . MET A 1 156 ? 1.031 -7.788 6.137 1.00 92.12 156 MET A C 1
ATOM 1242 O O . MET A 1 156 ? 1.677 -8.590 5.470 1.00 92.12 156 MET A O 1
ATOM 1246 N N . SER A 1 157 ? 0.092 -7.009 5.601 1.00 91.50 157 SER A N 1
ATOM 1247 C CA . SER A 1 157 ? -0.243 -7.057 4.178 1.00 91.50 157 SER A CA 1
ATOM 1248 C C . SER A 1 157 ? 0.952 -6.681 3.294 1.00 91.50 157 SER A C 1
ATOM 1250 O O . SER A 1 157 ? 1.282 -7.396 2.350 1.00 91.50 157 SER A O 1
ATOM 1252 N N . GLU A 1 158 ? 1.682 -5.617 3.625 1.00 89.06 158 GLU A N 1
ATOM 1253 C CA . GLU A 1 158 ? 2.886 -5.227 2.884 1.00 89.06 158 GLU A CA 1
ATOM 1254 C C . GLU A 1 158 ? 3.973 -6.306 2.905 1.00 89.06 158 GLU A C 1
ATOM 1256 O O . GLU A 1 158 ? 4.629 -6.553 1.892 1.00 89.06 158 GLU A O 1
ATOM 1261 N N . GLU A 1 159 ? 4.182 -6.965 4.046 1.00 88.44 159 GLU A N 1
ATOM 1262 C CA . GLU A 1 159 ? 5.156 -8.048 4.161 1.00 88.44 159 GLU A CA 1
ATOM 1263 C C . GLU A 1 159 ? 4.740 -9.296 3.373 1.00 88.44 159 GLU A C 1
ATOM 1265 O O . GLU A 1 159 ? 5.564 -9.840 2.633 1.00 88.44 159 GLU A O 1
ATOM 1270 N N . LEU A 1 160 ? 3.477 -9.720 3.487 1.00 88.00 160 LEU A N 1
ATOM 1271 C CA . LEU A 1 160 ? 2.941 -10.901 2.800 1.00 88.00 160 LEU A CA 1
ATOM 1272 C C . LEU A 1 160 ? 2.962 -10.733 1.277 1.00 88.00 160 LEU A C 1
ATOM 1274 O O . LEU A 1 160 ? 3.305 -11.666 0.550 1.00 88.00 160 LEU A O 1
ATOM 1278 N N . TYR A 1 161 ? 2.666 -9.526 0.790 1.00 86.75 161 TYR A N 1
ATOM 1279 C CA . TYR A 1 161 ? 2.551 -9.232 -0.637 1.00 86.75 161 TYR A CA 1
ATOM 1280 C C . TYR A 1 161 ? 3.759 -8.489 -1.209 1.00 86.75 161 TYR A C 1
ATOM 1282 O O . TYR A 1 161 ? 3.728 -8.110 -2.382 1.00 86.75 161 TYR A O 1
ATOM 1290 N N . ARG A 1 162 ? 4.857 -8.344 -0.450 1.00 82.69 162 ARG A N 1
ATOM 1291 C CA . ARG A 1 162 ? 6.064 -7.590 -0.847 1.00 82.69 162 ARG A CA 1
ATOM 1292 C C . ARG A 1 162 ? 6.563 -7.947 -2.248 1.00 82.69 162 ARG A C 1
ATOM 1294 O O . ARG A 1 162 ? 6.956 -7.066 -3.011 1.00 82.69 162 ARG A O 1
ATOM 1301 N N . GLY A 1 163 ? 6.547 -9.236 -2.592 1.00 75.56 163 GLY A N 1
ATOM 1302 C CA . GLY A 1 163 ? 6.939 -9.721 -3.917 1.00 75.56 163 GLY A CA 1
ATOM 1303 C C . GLY A 1 163 ? 6.028 -9.195 -5.029 1.00 75.56 163 GLY A C 1
ATOM 1304 O O . GLY A 1 163 ? 6.519 -8.632 -6.005 1.00 75.56 163 GLY A O 1
ATOM 1305 N N . SER A 1 164 ? 4.712 -9.321 -4.849 1.00 70.62 164 SER A N 1
ATOM 1306 C CA . SER A 1 164 ? 3.716 -8.843 -5.817 1.00 70.62 164 SER A CA 1
ATOM 1307 C C . SER A 1 164 ? 3.623 -7.318 -5.898 1.00 70.62 164 SER A C 1
ATOM 1309 O O . SER A 1 164 ? 3.456 -6.785 -6.990 1.00 70.62 164 SER A O 1
ATOM 1311 N N . ILE A 1 165 ? 3.782 -6.606 -4.776 1.00 69.06 165 ILE A N 1
ATOM 1312 C CA . ILE A 1 165 ? 3.750 -5.139 -4.730 1.00 69.06 165 ILE A CA 1
ATOM 1313 C C . ILE A 1 165 ? 4.962 -4.584 -5.476 1.00 69.06 165 ILE A C 1
ATOM 1315 O O . ILE A 1 165 ? 4.799 -3.747 -6.354 1.00 69.06 165 ILE A O 1
ATOM 1319 N N . ARG A 1 166 ? 6.170 -5.106 -5.216 1.00 70.50 166 ARG A N 1
ATOM 1320 C CA . ARG A 1 166 ? 7.384 -4.682 -5.932 1.00 70.50 166 ARG A CA 1
ATOM 1321 C C . ARG A 1 166 ? 7.268 -4.908 -7.438 1.00 70.50 166 ARG A C 1
ATOM 1323 O O . ARG A 1 166 ? 7.658 -4.036 -8.210 1.00 70.50 166 ARG A O 1
ATOM 1330 N N . ASP A 1 167 ? 6.737 -6.057 -7.851 1.00 69.88 167 ASP A N 1
ATOM 1331 C CA . ASP A 1 167 ? 6.543 -6.355 -9.271 1.00 69.88 167 ASP A CA 1
ATOM 1332 C C . ASP A 1 167 ? 5.521 -5.402 -9.909 1.00 69.88 167 ASP A C 1
ATOM 1334 O O . ASP A 1 167 ? 5.798 -4.805 -10.946 1.00 69.88 167 ASP A O 1
ATOM 1338 N N . LYS A 1 168 ? 4.389 -5.143 -9.240 1.00 69.19 168 LYS A N 1
ATOM 1339 C CA . LYS A 1 168 ? 3.398 -4.149 -9.681 1.00 69.19 168 LYS A CA 1
ATOM 1340 C C . LYS A 1 168 ? 3.954 -2.719 -9.700 1.00 69.19 168 LYS A C 1
ATOM 1342 O O . LYS A 1 168 ? 3.607 -1.963 -10.598 1.00 69.19 168 LYS A O 1
ATOM 1347 N N . SER A 1 169 ? 4.826 -2.319 -8.779 1.00 69.06 169 SER A N 1
ATOM 1348 C CA . SER A 1 169 ? 5.398 -0.963 -8.780 1.00 69.06 169 SER A CA 1
ATOM 1349 C C . SER A 1 169 ? 6.405 -0.743 -9.911 1.00 69.06 169 SER A C 1
ATOM 1351 O O . SER A 1 169 ? 6.484 0.357 -10.448 1.00 69.06 169 SER A O 1
ATOM 1353 N N . VAL A 1 170 ? 7.166 -1.773 -10.293 1.00 68.81 170 VAL A N 1
ATOM 1354 C CA . VAL A 1 170 ? 8.193 -1.662 -11.346 1.00 68.81 170 VAL A CA 1
ATOM 1355 C C . VAL A 1 170 ? 7.625 -1.986 -12.731 1.00 68.81 170 VAL A C 1
ATOM 1357 O O . VAL A 1 170 ? 7.943 -1.318 -13.713 1.00 68.81 170 VAL A O 1
ATOM 1360 N N . HIS A 1 171 ? 6.767 -3.000 -12.821 1.00 72.94 171 HIS A N 1
ATOM 1361 C CA . HIS A 1 171 ? 6.235 -3.537 -14.073 1.00 72.94 171 HIS A CA 1
ATOM 1362 C C . HIS A 1 171 ? 4.722 -3.353 -14.226 1.00 72.94 171 HIS A C 1
ATOM 1364 O O . HIS A 1 171 ? 4.167 -3.712 -15.260 1.00 72.94 171 HIS A O 1
ATOM 1370 N N . GLY A 1 172 ? 4.028 -2.740 -13.265 1.00 73.81 172 GLY A N 1
ATOM 1371 C CA . GLY A 1 172 ? 2.576 -2.542 -13.339 1.00 73.81 172 GLY A CA 1
ATOM 1372 C C . GLY A 1 172 ? 2.136 -1.773 -14.578 1.00 73.81 172 GLY A C 1
ATOM 1373 O O . GLY A 1 172 ? 1.128 -2.134 -15.181 1.00 73.81 172 GLY A O 1
ATOM 1374 N N . LEU A 1 173 ? 2.918 -0.775 -15.011 1.00 77.25 173 LEU A N 1
ATOM 1375 C CA . LEU A 1 173 ? 2.634 -0.061 -16.257 1.00 77.25 173 LEU A CA 1
ATOM 1376 C C . LEU A 1 173 ? 2.809 -0.973 -17.478 1.00 77.25 173 LEU A C 1
ATOM 1378 O O . LEU A 1 173 ? 1.968 -0.949 -18.365 1.00 77.25 173 LEU A O 1
ATOM 1382 N N . PHE A 1 174 ? 3.830 -1.837 -17.489 1.00 78.38 174 PHE A N 1
ATOM 1383 C CA . PHE A 1 174 ? 4.025 -2.830 -18.551 1.00 78.38 174 PHE A CA 1
ATOM 1384 C C . PHE A 1 174 ? 2.849 -3.803 -18.665 1.00 78.38 174 PHE A C 1
ATOM 1386 O O . PHE A 1 174 ? 2.430 -4.112 -19.775 1.00 78.38 174 PHE A O 1
ATOM 1393 N N . TYR A 1 175 ? 2.298 -4.269 -17.544 1.00 77.62 175 TYR A N 1
ATOM 1394 C CA . TYR A 1 175 ? 1.163 -5.193 -17.574 1.00 77.62 175 TYR A CA 1
ATOM 1395 C C . TYR A 1 175 ? -0.160 -4.513 -17.947 1.00 77.62 175 TYR A C 1
ATOM 1397 O O . TYR A 1 175 ? -0.998 -5.145 -18.584 1.00 77.62 175 TYR A O 1
ATOM 1405 N N . ARG A 1 176 ? -0.362 -3.248 -17.549 1.00 78.50 176 ARG A N 1
ATOM 1406 C CA . ARG A 1 176 ? -1.611 -2.506 -17.799 1.00 78.50 176 ARG A CA 1
ATOM 1407 C C . ARG A 1 176 ? -1.654 -1.874 -19.186 1.00 78.50 176 ARG A C 1
ATOM 1409 O O . ARG A 1 176 ? -2.628 -2.076 -19.897 1.00 78.50 176 ARG A O 1
ATOM 1416 N N . ASN A 1 177 ? -0.599 -1.150 -19.551 1.00 79.62 177 ASN A N 1
ATOM 1417 C CA . ASN A 1 177 ? -0.435 -0.471 -20.834 1.00 79.62 177 ASN A CA 1
ATOM 1418 C C . ASN A 1 177 ? 0.963 -0.779 -21.396 1.00 79.62 177 ASN A C 1
ATOM 1420 O O . ASN A 1 177 ? 1.888 0.027 -21.255 1.00 79.62 177 ASN A O 1
ATOM 1424 N N . PRO A 1 178 ? 1.141 -1.941 -22.052 1.00 78.31 178 PRO A N 1
ATOM 1425 C CA . PRO A 1 178 ? 2.429 -2.338 -22.614 1.00 78.31 178 PRO A CA 1
ATOM 1426 C C . PRO A 1 178 ? 3.015 -1.310 -23.591 1.00 78.31 178 PRO A C 1
ATOM 1428 O O . PRO A 1 178 ? 4.235 -1.172 -23.653 1.00 78.31 178 PRO A O 1
ATOM 1431 N N . ASP A 1 179 ? 2.162 -0.591 -24.327 1.00 76.69 179 ASP A N 1
ATOM 1432 C CA . ASP A 1 179 ? 2.570 0.404 -25.328 1.00 76.69 179 ASP A CA 1
ATOM 1433 C C . ASP A 1 179 ? 3.071 1.716 -24.701 1.00 76.69 179 ASP A C 1
ATOM 1435 O O . ASP A 1 179 ? 3.894 2.411 -25.291 1.00 76.69 179 ASP A O 1
ATOM 1439 N N . GLU A 1 180 ? 2.633 2.029 -23.479 1.00 77.50 180 GLU A N 1
ATOM 1440 C CA . GLU A 1 180 ? 3.113 3.177 -22.694 1.00 77.50 180 GLU A CA 1
ATOM 1441 C C . GLU A 1 180 ? 4.322 2.808 -21.822 1.00 77.50 180 GLU A C 1
ATOM 1443 O O . GLU A 1 180 ? 4.898 3.644 -21.124 1.00 77.50 180 GLU A O 1
ATOM 1448 N N . SER A 1 181 ? 4.732 1.540 -21.857 1.00 76.50 181 SER A N 1
ATOM 1449 C CA . SER A 1 181 ? 5.869 1.049 -21.102 1.00 76.50 181 SER A CA 1
ATOM 1450 C C . SER A 1 181 ? 7.145 1.075 -21.937 1.00 76.50 181 SER A C 1
ATOM 1452 O O . SER A 1 181 ? 7.288 0.359 -22.928 1.00 76.50 181 SER A O 1
ATOM 1454 N N . ALA A 1 182 ? 8.157 1.799 -21.454 1.00 74.81 182 ALA A N 1
ATOM 1455 C CA . ALA A 1 182 ? 9.506 1.797 -22.027 1.00 74.81 182 ALA A CA 1
ATOM 1456 C C . ALA A 1 182 ? 10.272 0.464 -21.834 1.00 74.81 182 ALA A C 1
ATOM 1458 O O . ALA A 1 182 ? 11.477 0.396 -22.074 1.00 74.81 182 ALA A O 1
ATOM 1459 N N . TYR A 1 183 ? 9.598 -0.612 -21.405 1.00 75.44 183 TYR A N 1
ATOM 1460 C CA . TYR A 1 183 ? 10.205 -1.925 -21.170 1.00 75.44 183 TYR A CA 1
ATOM 1461 C C . TYR A 1 183 ? 10.846 -2.518 -22.437 1.00 75.44 183 TYR A C 1
ATOM 1463 O O . TYR A 1 183 ? 11.872 -3.195 -22.368 1.00 75.44 183 TYR A O 1
ATOM 1471 N N . LYS A 1 184 ? 10.275 -2.242 -23.618 1.00 73.19 184 LYS A N 1
ATOM 1472 C CA . LYS A 1 184 ? 10.850 -2.631 -24.914 1.00 73.19 184 LYS A CA 1
ATOM 1473 C C . LYS A 1 184 ? 11.510 -1.419 -25.575 1.00 73.19 184 LYS A C 1
ATOM 1475 O O . LYS A 1 184 ? 10.839 -0.625 -26.217 1.00 73.19 184 LYS A O 1
ATOM 1480 N N . VAL A 1 185 ? 12.834 -1.311 -25.450 1.00 78.31 185 VAL A N 1
ATOM 1481 C CA . VAL A 1 185 ? 13.603 -0.155 -25.957 1.00 78.31 185 VAL A CA 1
ATOM 1482 C C . VAL A 1 185 ? 13.790 -0.186 -27.480 1.00 78.31 185 VAL A C 1
ATOM 1484 O O . VAL A 1 185 ? 13.598 0.822 -28.149 1.00 78.31 185 VAL A O 1
ATOM 1487 N N . LEU A 1 186 ? 14.165 -1.342 -28.042 1.00 85.06 186 LEU A N 1
ATOM 1488 C CA . LEU A 1 186 ? 14.402 -1.514 -29.480 1.00 85.06 186 LEU A CA 1
ATOM 1489 C C . LEU A 1 186 ? 13.629 -2.718 -30.017 1.00 85.06 186 LEU A C 1
ATOM 1491 O O . LEU A 1 186 ? 13.668 -3.815 -29.455 1.00 85.06 186 LEU A O 1
ATOM 1495 N N . SER A 1 187 ? 12.962 -2.527 -31.149 1.00 85.75 187 SER A N 1
ATOM 1496 C CA . SER A 1 187 ? 12.272 -3.589 -31.873 1.00 85.75 187 SER A CA 1
ATOM 1497 C C . SER A 1 187 ? 13.264 -4.532 -32.567 1.00 85.75 187 SER A C 1
ATOM 1499 O O . SER A 1 187 ? 14.395 -4.169 -32.897 1.00 85.75 187 SER A O 1
ATOM 1501 N N . ARG A 1 188 ? 12.832 -5.771 -32.832 1.00 88.31 188 ARG A N 1
ATOM 1502 C CA . ARG A 1 188 ? 13.634 -6.768 -33.565 1.00 88.31 188 ARG A CA 1
ATOM 1503 C C . ARG A 1 188 ? 14.202 -6.245 -34.899 1.00 88.31 188 ARG A C 1
ATOM 1505 O O . ARG A 1 188 ? 15.400 -6.432 -35.108 1.00 88.31 188 ARG A O 1
ATOM 1512 N N . PRO A 1 189 ? 13.435 -5.558 -35.774 1.00 92.75 189 PRO A N 1
ATOM 1513 C CA . PRO A 1 189 ? 14.006 -5.005 -37.002 1.00 92.75 189 PRO A CA 1
ATOM 1514 C C . PRO A 1 189 ? 15.022 -3.884 -36.743 1.00 92.75 189 PRO A C 1
ATOM 1516 O O . PRO A 1 189 ? 15.997 -3.788 -37.481 1.00 92.75 189 PRO A O 1
ATOM 1519 N N . GLN A 1 190 ? 14.865 -3.081 -35.682 1.00 93.50 190 GLN A N 1
ATOM 1520 C CA . GLN A 1 190 ? 15.868 -2.072 -35.310 1.00 93.50 190 GLN A CA 1
ATOM 1521 C C . GLN A 1 190 ? 17.187 -2.722 -34.875 1.00 93.50 190 GLN A C 1
ATOM 1523 O O . GLN A 1 190 ? 18.249 -2.284 -35.305 1.00 93.50 190 GLN A O 1
ATOM 1528 N N . TRP A 1 191 ? 17.131 -3.806 -34.094 1.00 93.00 191 TRP A N 1
ATOM 1529 C CA . TRP A 1 191 ? 18.321 -4.580 -33.719 1.00 93.00 191 TRP A CA 1
ATOM 1530 C C . TRP A 1 191 ? 19.023 -5.202 -34.926 1.00 93.00 191 TRP A C 1
ATOM 1532 O O . TRP A 1 191 ? 20.246 -5.117 -35.041 1.00 93.00 191 TRP A O 1
ATOM 1542 N N . MET A 1 192 ? 18.258 -5.789 -35.849 1.00 94.75 192 MET A N 1
ATOM 1543 C CA . MET A 1 192 ? 18.803 -6.327 -37.098 1.00 94.75 192 MET A CA 1
ATOM 1544 C C . MET A 1 192 ? 19.437 -5.224 -37.952 1.00 94.75 192 MET A C 1
ATOM 1546 O O . MET A 1 192 ? 20.524 -5.419 -38.488 1.00 94.75 192 MET A O 1
ATOM 1550 N N . GLY A 1 193 ? 18.795 -4.056 -38.036 1.00 95.75 193 GLY A N 1
ATOM 1551 C CA . GLY A 1 193 ? 19.321 -2.888 -38.739 1.00 95.75 193 GLY A CA 1
ATOM 1552 C C . GLY A 1 193 ? 20.619 -2.362 -38.126 1.00 95.75 193 GLY A C 1
ATOM 1553 O O . GLY A 1 193 ? 21.576 -2.112 -38.855 1.00 95.75 193 GLY A O 1
ATOM 1554 N N . LEU A 1 194 ? 20.695 -2.262 -36.794 1.00 95.38 194 LEU A N 1
ATOM 1555 C CA . LEU A 1 194 ? 21.913 -1.857 -36.086 1.00 95.38 194 LEU A CA 1
ATOM 1556 C C . LEU A 1 194 ? 23.056 -2.839 -36.334 1.00 95.38 194 LEU A C 1
ATOM 1558 O O . LEU A 1 194 ? 24.154 -2.417 -36.696 1.00 95.38 194 LEU A O 1
ATOM 1562 N N . LEU A 1 195 ? 22.791 -4.140 -36.211 1.00 96.25 195 LEU A N 1
ATOM 1563 C CA . LEU A 1 195 ? 23.791 -5.177 -36.456 1.00 96.25 195 LEU A CA 1
ATOM 1564 C C . LEU A 1 195 ? 24.283 -5.139 -37.909 1.00 96.25 195 LEU A C 1
ATOM 1566 O O . LEU A 1 195 ? 25.488 -5.152 -38.149 1.00 96.25 195 LEU A O 1
ATOM 1570 N N . LEU A 1 196 ? 23.370 -4.999 -38.874 1.00 97.00 196 LEU A N 1
ATOM 1571 C CA . LEU A 1 196 ? 23.719 -4.848 -40.285 1.00 97.00 196 LEU A CA 1
ATOM 1572 C C . LEU A 1 196 ? 24.575 -3.594 -40.524 1.00 97.00 196 LEU A C 1
ATOM 1574 O O . LEU A 1 196 ? 25.603 -3.672 -41.197 1.00 97.00 196 LEU A O 1
ATOM 1578 N N . SER A 1 197 ? 24.189 -2.451 -39.949 1.00 94.38 197 SER A N 1
ATOM 1579 C CA . SER A 1 197 ? 24.934 -1.192 -40.076 1.00 94.38 197 SER A CA 1
ATOM 1580 C C . SER A 1 197 ? 26.345 -1.298 -39.491 1.00 94.38 197 SER A C 1
ATOM 1582 O O . SER A 1 197 ? 27.299 -0.788 -40.083 1.00 94.38 197 SER A O 1
ATOM 1584 N N . LEU A 1 198 ? 26.501 -2.030 -38.382 1.00 96.12 198 LEU A N 1
ATOM 1585 C CA . LEU A 1 198 ? 27.787 -2.300 -37.752 1.00 96.12 198 LEU A CA 1
ATOM 1586 C C . LEU A 1 198 ? 28.661 -3.168 -38.662 1.00 96.12 198 LEU A C 1
ATOM 1588 O O . LEU A 1 198 ? 29.816 -2.827 -38.903 1.00 96.12 198 LEU A O 1
ATOM 1592 N N . CYS A 1 199 ? 28.108 -4.245 -39.227 1.00 96.88 199 CYS A N 1
ATOM 1593 C CA . CYS A 1 199 ? 28.828 -5.106 -40.166 1.00 96.88 199 CYS A CA 1
ATOM 1594 C C . CYS A 1 199 ? 29.284 -4.345 -41.420 1.00 96.88 199 CYS A C 1
ATOM 1596 O O . CYS A 1 199 ? 30.440 -4.474 -41.822 1.00 96.88 199 CYS A O 1
ATOM 1598 N N . ILE A 1 200 ? 28.413 -3.519 -42.011 1.00 96.25 200 ILE A N 1
ATOM 1599 C CA . ILE A 1 200 ? 28.756 -2.679 -43.170 1.00 96.25 200 ILE A CA 1
ATOM 1600 C C . ILE A 1 200 ? 29.862 -1.684 -42.804 1.00 96.25 200 ILE A C 1
ATOM 1602 O O . ILE A 1 200 ? 30.817 -1.520 -43.562 1.00 96.25 200 ILE A O 1
ATOM 1606 N N . SER A 1 201 ? 29.767 -1.058 -41.629 1.00 94.88 201 SER A N 1
ATOM 1607 C CA . SER A 1 201 ? 30.770 -0.105 -41.142 1.00 94.88 201 SER A CA 1
ATOM 1608 C C . SER A 1 201 ? 32.138 -0.765 -40.949 1.00 94.88 201 SER A C 1
ATOM 1610 O O . SER A 1 201 ? 33.147 -0.221 -41.391 1.00 94.88 201 SER A O 1
ATOM 1612 N N . LEU A 1 202 ? 32.180 -1.965 -40.360 1.00 96.19 202 LEU A N 1
ATOM 1613 C CA . LEU A 1 202 ? 33.414 -2.740 -40.185 1.00 96.19 202 LEU A CA 1
ATOM 1614 C C . LEU A 1 202 ? 34.023 -3.166 -41.526 1.00 96.19 202 LEU A C 1
ATOM 1616 O O . LEU A 1 202 ? 35.236 -3.076 -41.711 1.00 96.19 202 LEU A O 1
ATOM 1620 N N . LEU A 1 203 ? 33.188 -3.587 -42.479 1.00 96.69 203 LEU A N 1
ATOM 1621 C CA . LEU A 1 203 ? 33.638 -3.960 -43.818 1.00 96.69 203 LEU A CA 1
ATOM 1622 C C . LEU A 1 203 ? 34.209 -2.744 -44.561 1.00 96.69 203 LEU A C 1
ATOM 1624 O O . LEU A 1 203 ? 35.288 -2.824 -45.147 1.00 96.69 203 LEU A O 1
ATOM 1628 N N . TRP A 1 204 ? 33.544 -1.590 -44.491 1.00 97.12 204 TRP A N 1
ATOM 1629 C CA . TRP A 1 204 ? 34.035 -0.356 -45.106 1.00 97.12 204 TRP A CA 1
ATOM 1630 C C . TRP A 1 204 ? 35.357 0.110 -44.481 1.00 97.12 204 TRP A C 1
ATOM 1632 O O . TRP A 1 204 ? 36.293 0.465 -45.206 1.00 97.12 204 TRP A O 1
ATOM 1642 N N . LEU A 1 205 ? 35.472 0.030 -43.153 1.00 95.62 205 LEU A N 1
ATOM 1643 C CA . LEU A 1 205 ? 36.707 0.323 -42.432 1.00 95.62 205 LEU A CA 1
ATOM 1644 C C . LEU A 1 205 ? 37.862 -0.588 -42.884 1.00 95.62 205 LEU A C 1
ATOM 1646 O O . LEU A 1 205 ? 38.966 -0.091 -43.101 1.00 95.62 205 LEU A O 1
ATOM 1650 N N . TYR A 1 206 ? 37.604 -1.886 -43.082 1.00 95.94 206 TYR A N 1
ATOM 1651 C CA . TYR A 1 206 ? 38.608 -2.852 -43.541 1.00 95.94 206 TYR A CA 1
ATOM 1652 C C . TYR A 1 206 ? 39.130 -2.538 -44.951 1.00 95.94 206 TYR A C 1
ATOM 1654 O O . TYR A 1 206 ? 40.339 -2.529 -45.171 1.00 95.94 206 TYR A O 1
ATOM 1662 N N . TYR A 1 207 ? 38.241 -2.241 -45.905 1.00 95.94 207 TYR A N 1
ATOM 1663 C CA . TYR A 1 207 ? 38.655 -1.969 -47.285 1.00 95.94 207 TYR A CA 1
ATOM 1664 C C . TYR A 1 207 ? 39.277 -0.578 -47.468 1.00 95.94 207 TYR A C 1
ATOM 1666 O O . TYR A 1 207 ? 40.203 -0.431 -48.268 1.00 95.94 207 TYR A O 1
ATOM 1674 N N . ARG A 1 208 ? 38.755 0.461 -46.796 1.00 95.00 208 ARG A N 1
ATOM 1675 C CA . ARG A 1 208 ? 39.187 1.861 -46.982 1.00 95.00 208 ARG A CA 1
ATOM 1676 C C . ARG A 1 208 ? 39.012 2.712 -45.721 1.00 95.00 208 ARG A C 1
ATOM 1678 O O . ARG A 1 208 ? 38.170 3.617 -45.676 1.00 95.00 208 ARG A O 1
ATOM 1685 N N . ALA A 1 209 ? 39.882 2.488 -44.740 1.00 94.81 209 ALA A N 1
ATOM 1686 C CA . ALA A 1 209 ? 39.831 3.149 -43.435 1.00 94.81 209 ALA A CA 1
ATOM 1687 C C . ALA A 1 209 ? 39.779 4.688 -43.493 1.00 94.81 209 ALA A C 1
ATOM 1689 O O . ALA A 1 209 ? 38.964 5.304 -42.808 1.00 94.81 209 ALA A O 1
ATOM 1690 N N . THR A 1 210 ? 40.588 5.327 -44.344 1.00 94.44 210 THR A N 1
ATOM 1691 C CA . THR A 1 210 ? 40.627 6.798 -44.459 1.00 94.44 210 THR A CA 1
ATOM 1692 C C . THR A 1 210 ? 39.290 7.381 -44.917 1.00 94.44 210 THR A C 1
ATOM 1694 O O . THR A 1 210 ? 38.814 8.359 -44.346 1.00 94.44 210 THR A O 1
ATOM 1697 N N . SER A 1 211 ? 38.642 6.752 -45.903 1.00 94.00 211 SER A N 1
ATOM 1698 C CA . SER A 1 211 ? 37.340 7.200 -46.412 1.00 94.00 211 SER A CA 1
ATOM 1699 C C . SER A 1 211 ? 36.215 7.043 -45.386 1.00 94.00 211 SER A C 1
ATOM 1701 O O . SER A 1 211 ? 35.361 7.924 -45.280 1.00 94.00 211 SER A O 1
ATOM 1703 N N . PHE A 1 212 ? 36.245 5.964 -44.596 1.00 95.94 212 PHE A N 1
ATOM 1704 C CA . PHE A 1 212 ? 35.283 5.729 -43.524 1.00 95.94 212 PHE A CA 1
ATOM 1705 C C . PHE A 1 212 ? 35.408 6.794 -42.428 1.00 95.94 212 PHE A C 1
ATOM 1707 O O . PHE A 1 212 ? 34.411 7.407 -42.058 1.00 95.94 212 PHE A O 1
ATOM 1714 N N . ILE A 1 213 ? 36.633 7.076 -41.963 1.00 95.25 213 ILE A N 1
ATOM 1715 C CA . ILE A 1 213 ? 36.887 8.067 -40.903 1.00 95.25 213 ILE A CA 1
ATOM 1716 C C . ILE A 1 213 ? 36.431 9.468 -41.331 1.00 95.25 213 ILE A C 1
ATOM 1718 O O . ILE A 1 213 ? 35.749 10.147 -40.565 1.00 95.25 213 ILE A O 1
ATOM 1722 N N . ILE A 1 214 ? 36.762 9.891 -42.557 1.00 96.56 214 ILE A N 1
ATOM 1723 C CA . ILE A 1 214 ? 36.326 11.196 -43.081 1.00 96.56 214 ILE A CA 1
ATOM 1724 C C . ILE A 1 214 ? 34.795 11.259 -43.139 1.00 96.56 214 ILE A C 1
ATOM 1726 O O . ILE A 1 214 ? 34.203 12.234 -42.681 1.00 96.56 214 ILE A O 1
ATOM 1730 N N . SER A 1 215 ? 34.145 10.209 -43.648 1.00 95.25 215 SER A N 1
ATOM 1731 C CA . SER A 1 215 ? 32.682 10.162 -43.768 1.00 95.25 215 SER A CA 1
ATOM 1732 C C . SER A 1 215 ? 31.985 10.181 -42.406 1.00 95.25 215 SER A C 1
ATOM 1734 O O . SER A 1 215 ? 31.010 10.907 -42.230 1.00 95.25 215 SER A O 1
ATOM 1736 N N . LEU A 1 216 ? 32.509 9.439 -41.425 1.00 95.38 216 LEU A N 1
ATOM 1737 C CA . LEU A 1 216 ? 32.024 9.442 -40.044 1.00 95.38 216 LEU A CA 1
ATOM 1738 C C . LEU A 1 216 ? 32.130 10.842 -39.424 1.00 95.38 216 LEU A C 1
ATOM 1740 O O . LEU A 1 216 ? 31.179 11.316 -38.808 1.00 95.38 216 LEU A O 1
ATOM 1744 N N . PHE A 1 217 ? 33.265 11.522 -39.612 1.00 97.25 217 PHE A N 1
ATOM 1745 C CA . PHE A 1 217 ? 33.472 12.870 -39.086 1.00 97.25 217 PHE A CA 1
ATOM 1746 C C . PHE A 1 217 ? 32.502 13.875 -39.713 1.00 97.25 217 PHE A C 1
ATOM 1748 O O . PHE A 1 217 ? 31.862 14.640 -38.995 1.00 97.25 217 PHE A O 1
ATOM 1755 N N . VAL A 1 218 ? 32.329 13.833 -41.038 1.00 97.88 218 VAL A N 1
ATOM 1756 C CA . VAL A 1 218 ? 31.345 14.669 -41.743 1.00 97.88 218 VAL A CA 1
ATOM 1757 C C . VAL A 1 218 ? 29.929 14.388 -41.236 1.00 97.88 218 VAL A C 1
ATOM 1759 O O . VAL A 1 218 ? 29.198 15.330 -40.944 1.00 97.88 218 VAL A O 1
ATOM 1762 N N . PHE A 1 219 ? 29.553 13.119 -41.061 1.00 96.56 219 PHE A N 1
ATOM 1763 C CA . PHE A 1 219 ? 28.241 12.738 -40.532 1.00 96.56 219 PHE A CA 1
ATOM 1764 C C . PHE A 1 219 ? 27.995 13.302 -39.126 1.00 96.56 219 PHE A C 1
ATOM 1766 O O . PHE A 1 219 ? 26.957 13.917 -38.887 1.00 96.56 219 PHE A O 1
ATOM 1773 N N . ILE A 1 220 ? 28.962 13.150 -38.215 1.00 96.81 220 ILE A N 1
ATOM 1774 C CA . ILE A 1 220 ? 28.879 13.687 -36.850 1.00 96.81 220 ILE A CA 1
ATOM 1775 C C . ILE A 1 220 ? 28.729 15.213 -36.880 1.00 96.81 220 ILE A C 1
ATOM 1777 O O . ILE A 1 220 ? 27.865 15.753 -36.192 1.00 96.81 220 ILE A O 1
ATOM 1781 N N . GLN A 1 221 ? 29.517 15.911 -37.703 1.00 98.00 221 GLN A N 1
ATOM 1782 C CA . GLN A 1 221 ? 29.450 17.371 -37.817 1.00 98.00 221 GLN A CA 1
ATOM 1783 C C . GLN A 1 221 ? 28.098 17.851 -38.354 1.00 98.00 221 GLN A C 1
ATOM 1785 O O . GLN A 1 221 ? 27.524 18.799 -37.819 1.00 98.00 221 GLN A O 1
ATOM 1790 N N . VAL A 1 222 ? 27.552 17.175 -39.369 1.00 98.12 222 VAL A N 1
ATOM 1791 C CA . VAL A 1 222 ? 26.214 17.475 -39.901 1.00 98.12 222 VAL A CA 1
ATOM 1792 C C . VAL A 1 222 ? 25.142 17.229 -38.840 1.00 98.12 222 VAL A C 1
ATOM 1794 O O . VAL A 1 222 ? 24.281 18.084 -38.642 1.00 98.12 222 VAL A O 1
ATOM 1797 N N . TYR A 1 223 ? 25.211 16.109 -38.115 1.00 97.75 223 TYR A N 1
ATOM 1798 C CA . TYR A 1 223 ? 24.285 15.815 -37.022 1.00 97.75 223 TYR A CA 1
ATOM 1799 C C . TYR A 1 223 ? 24.311 16.906 -35.942 1.00 97.75 223 TYR A C 1
ATOM 1801 O O . TYR A 1 223 ? 23.257 17.412 -35.557 1.00 97.75 223 TYR A O 1
ATOM 1809 N N . PHE A 1 224 ? 25.500 17.323 -35.493 1.00 97.12 224 PHE A N 1
ATOM 1810 C CA . PHE A 1 224 ? 25.631 18.405 -34.517 1.00 97.12 224 PHE A CA 1
ATOM 1811 C C . PHE A 1 224 ? 25.095 19.733 -35.046 1.00 97.12 224 PHE A C 1
ATOM 1813 O O . PHE A 1 224 ? 24.385 20.423 -34.317 1.00 97.12 224 PHE A O 1
ATOM 1820 N N . ALA A 1 225 ? 25.379 20.079 -36.303 1.00 97.75 225 ALA A N 1
ATOM 1821 C CA . ALA A 1 225 ? 24.851 21.290 -36.917 1.00 97.75 225 ALA A CA 1
ATOM 1822 C C . ALA A 1 225 ? 23.312 21.293 -36.923 1.00 97.75 225 ALA A C 1
ATOM 1824 O O . ALA A 1 225 ? 22.705 22.280 -36.511 1.00 97.75 225 ALA A O 1
ATOM 1825 N N . VAL A 1 226 ? 22.679 20.174 -37.299 1.00 98.00 226 VAL A N 1
ATOM 1826 C CA . VAL A 1 226 ? 21.214 20.017 -37.270 1.00 98.00 226 VAL A CA 1
ATOM 1827 C C . VAL A 1 226 ? 20.673 20.095 -35.842 1.00 98.00 226 VAL A C 1
ATOM 1829 O O . VAL A 1 226 ? 19.694 20.796 -35.602 1.00 98.00 226 VAL A O 1
ATOM 1832 N N . ALA A 1 227 ? 21.311 19.427 -34.878 1.00 96.69 227 ALA A N 1
ATOM 1833 C CA . ALA A 1 227 ? 20.881 19.442 -33.481 1.00 96.69 227 ALA A CA 1
ATOM 1834 C C . ALA A 1 227 ? 20.976 20.844 -32.856 1.00 96.69 227 ALA A C 1
ATOM 1836 O O . ALA A 1 227 ? 20.068 21.267 -32.138 1.00 96.69 227 ALA A O 1
ATOM 1837 N N . ILE A 1 228 ? 22.053 21.581 -33.143 1.00 96.69 228 ILE A N 1
ATOM 1838 C CA . ILE A 1 228 ? 22.236 22.969 -32.701 1.00 96.69 228 ILE A CA 1
ATOM 1839 C C . ILE A 1 228 ? 21.202 23.870 -33.366 1.00 96.69 228 ILE A C 1
ATOM 1841 O O . ILE A 1 228 ? 20.581 24.679 -32.684 1.00 96.69 228 ILE A O 1
ATOM 1845 N N . PHE A 1 229 ? 20.979 23.712 -34.669 1.00 97.19 229 PHE A N 1
ATOM 1846 C CA . PHE A 1 229 ? 19.983 24.487 -35.399 1.00 97.19 229 PHE A CA 1
ATOM 1847 C C . PHE A 1 229 ? 18.567 24.250 -34.860 1.00 97.19 229 PHE A C 1
ATOM 1849 O O . PHE A 1 229 ? 17.845 25.205 -34.583 1.00 97.19 229 PHE A O 1
ATOM 1856 N N . PHE A 1 230 ? 18.194 22.991 -34.613 1.00 95.94 230 PHE A N 1
ATOM 1857 C CA . PHE A 1 230 ? 16.933 22.638 -33.963 1.00 95.94 230 PHE A CA 1
ATOM 1858 C C . PHE A 1 230 ? 16.819 23.265 -32.568 1.00 95.94 230 PHE A C 1
ATOM 1860 O O . PHE A 1 230 ? 15.818 23.910 -32.268 1.00 95.94 230 PHE A O 1
ATOM 1867 N N . ARG A 1 231 ? 17.858 23.139 -31.729 1.00 93.50 231 ARG A N 1
ATOM 1868 C CA . ARG A 1 231 ? 17.890 23.776 -30.402 1.00 93.50 231 ARG A CA 1
ATOM 1869 C C . ARG A 1 231 ? 17.754 25.290 -30.482 1.00 93.50 231 ARG A C 1
ATOM 1871 O O . ARG A 1 231 ? 17.090 25.872 -29.635 1.00 93.50 231 ARG A O 1
ATOM 1878 N N . LEU A 1 232 ? 18.366 25.921 -31.477 1.00 94.75 232 LEU A N 1
ATOM 1879 C CA . LEU A 1 232 ? 18.273 27.357 -31.699 1.00 94.75 232 LEU A CA 1
ATOM 1880 C C . LEU A 1 232 ? 16.844 27.764 -32.079 1.00 94.75 232 LEU A C 1
ATOM 1882 O O . LEU A 1 232 ? 16.329 28.713 -31.499 1.00 94.75 232 LEU A O 1
ATOM 1886 N N . ILE A 1 233 ? 16.175 27.011 -32.960 1.00 93.38 233 ILE A N 1
ATOM 1887 C CA . ILE A 1 233 ? 14.755 27.230 -33.283 1.00 93.38 233 ILE A CA 1
ATOM 1888 C C . ILE A 1 233 ? 13.887 27.093 -32.030 1.00 93.38 233 ILE A C 1
ATOM 1890 O O . ILE A 1 233 ? 13.125 28.006 -31.723 1.00 93.38 233 ILE A O 1
ATOM 1894 N N . VAL A 1 234 ? 14.026 25.990 -31.284 1.00 91.06 234 VAL A N 1
ATOM 1895 C CA . VAL A 1 234 ? 13.248 25.749 -30.056 1.00 91.06 234 VAL A CA 1
ATOM 1896 C C . VAL A 1 234 ? 13.524 26.821 -29.006 1.00 91.06 234 VAL A C 1
ATOM 1898 O O . VAL A 1 234 ? 12.596 27.265 -28.348 1.00 91.06 234 VAL A O 1
ATOM 1901 N N . SER A 1 235 ? 14.770 27.272 -28.865 1.00 89.44 235 SER A N 1
ATOM 1902 C CA . SER A 1 235 ? 15.142 28.334 -27.928 1.00 89.44 235 SER A CA 1
ATOM 1903 C C . SER A 1 235 ? 14.505 29.674 -28.307 1.00 89.44 235 SER A C 1
ATOM 1905 O O . SER A 1 235 ? 13.902 30.325 -27.463 1.00 89.44 235 SER A O 1
ATOM 1907 N N . ILE A 1 236 ? 14.564 30.062 -29.586 1.00 90.00 236 ILE A N 1
ATOM 1908 C CA . ILE A 1 236 ? 13.958 31.312 -30.071 1.00 90.00 236 ILE A CA 1
ATOM 1909 C C . ILE A 1 236 ? 12.429 31.266 -29.944 1.00 90.00 236 ILE A C 1
ATOM 1911 O O . ILE A 1 236 ? 11.826 32.243 -29.507 1.00 90.00 236 ILE A O 1
ATOM 1915 N N . TRP A 1 237 ? 11.795 30.142 -30.291 1.00 86.31 237 TRP A N 1
ATOM 1916 C CA . TRP A 1 237 ? 10.348 29.962 -30.124 1.00 86.31 237 TRP A CA 1
ATOM 1917 C C . TRP A 1 237 ? 9.933 29.897 -28.651 1.00 86.31 237 TRP A C 1
ATOM 1919 O O . TRP A 1 237 ? 8.955 30.531 -28.263 1.00 86.31 237 TRP A O 1
ATOM 1929 N N . GLY A 1 238 ? 10.704 29.196 -27.822 1.00 79.56 238 GLY A N 1
ATOM 1930 C CA . GLY A 1 238 ? 10.459 29.053 -26.388 1.00 79.56 238 GLY A CA 1
ATOM 1931 C C . GLY A 1 238 ? 10.641 30.352 -25.605 1.00 79.56 238 GLY A C 1
ATOM 1932 O O . GLY A 1 238 ? 10.019 30.528 -24.565 1.00 79.56 238 GLY A O 1
ATOM 1933 N N . PHE A 1 239 ? 11.436 31.296 -26.119 1.00 73.00 239 PHE A N 1
ATOM 1934 C CA . PHE A 1 239 ? 11.600 32.615 -25.504 1.00 73.00 239 PHE A CA 1
ATOM 1935 C C . PHE A 1 239 ? 10.351 33.503 -25.654 1.00 73.00 239 PHE A C 1
ATOM 1937 O O . PHE A 1 239 ? 10.139 34.410 -24.852 1.00 73.00 239 PHE A O 1
ATOM 1944 N N . GLY A 1 240 ? 9.523 33.256 -26.678 1.00 63.38 240 GLY A N 1
ATOM 1945 C CA . GLY A 1 240 ? 8.291 34.008 -26.941 1.00 63.38 240 GLY A CA 1
ATOM 1946 C C . GLY A 1 240 ? 7.035 33.404 -26.310 1.00 63.38 240 GLY A C 1
ATOM 1947 O O . GLY A 1 240 ? 6.056 34.118 -26.102 1.00 63.38 240 GLY A O 1
ATOM 1948 N N . SER A 1 241 ? 7.049 32.112 -25.975 1.00 60.91 241 SER A N 1
ATOM 1949 C CA . SER A 1 241 ? 5.948 31.451 -25.276 1.00 60.91 241 SER A CA 1
ATOM 1950 C C . SER A 1 241 ? 6.066 31.676 -23.771 1.00 60.91 241 SER A C 1
ATOM 1952 O O . SER A 1 241 ? 6.446 30.775 -23.021 1.00 60.91 241 SER A O 1
ATOM 1954 N N . LYS A 1 242 ? 5.719 32.879 -23.311 1.00 55.72 242 LYS A N 1
ATOM 1955 C CA . LYS A 1 242 ? 5.238 33.020 -21.938 1.00 55.72 242 LYS A CA 1
ATOM 1956 C C . LYS A 1 242 ? 3.919 32.254 -21.853 1.00 55.72 242 LYS A C 1
ATOM 1958 O O . LYS A 1 242 ? 2.879 32.770 -22.242 1.00 55.72 242 LYS A O 1
ATOM 1963 N N . LEU A 1 243 ? 3.973 31.009 -21.386 1.00 55.09 243 LEU A N 1
ATOM 1964 C CA . LEU A 1 243 ? 2.815 30.300 -20.830 1.00 55.09 243 LEU A CA 1
ATOM 1965 C C . LEU A 1 243 ? 2.517 30.864 -19.436 1.00 55.09 243 LEU A C 1
ATOM 1967 O O . LEU A 1 243 ? 2.484 30.153 -18.442 1.00 55.09 243 LEU A O 1
ATOM 1971 N N . GLU A 1 244 ? 2.363 32.175 -19.376 1.00 56.75 244 GLU A N 1
ATOM 1972 C CA . GLU A 1 244 ? 1.693 32.852 -18.290 1.00 56.75 244 GLU A CA 1
ATOM 1973 C C . GLU A 1 244 ? 0.488 33.442 -19.007 1.00 56.75 244 GLU A C 1
ATOM 1975 O O . GLU A 1 244 ? 0.636 34.404 -19.756 1.00 56.75 244 GLU A O 1
ATOM 1980 N N . GLU A 1 245 ? -0.695 32.843 -18.859 1.00 59.41 245 GLU A N 1
ATOM 1981 C CA . GLU A 1 245 ? -1.860 33.716 -18.734 1.00 59.41 245 GLU A CA 1
ATOM 1982 C C . GLU A 1 245 ? -1.504 34.591 -17.534 1.00 59.41 245 GLU A C 1
ATOM 1984 O O . GLU A 1 245 ? -1.355 34.048 -16.435 1.00 59.41 245 GLU A O 1
ATOM 1989 N N . PRO A 1 246 ? -1.170 35.878 -17.735 1.00 61.38 246 PRO A N 1
ATOM 1990 C CA . PRO A 1 246 ? -0.757 36.698 -16.622 1.00 61.38 246 PRO A CA 1
ATOM 1991 C C . PRO A 1 246 ? -2.010 36.889 -15.780 1.00 61.38 246 PRO A C 1
ATOM 1993 O O . PRO A 1 246 ? -2.852 37.713 -16.125 1.00 61.38 246 PRO A O 1
ATOM 1996 N N . VAL A 1 247 ? -2.150 36.087 -14.723 1.00 65.75 247 VAL A N 1
ATOM 1997 C CA . VAL A 1 247 ? -3.162 36.315 -13.696 1.00 65.75 247 VAL A CA 1
ATOM 1998 C C . VAL A 1 247 ? -2.900 37.724 -13.197 1.00 65.75 247 VAL A C 1
ATOM 2000 O O . VAL A 1 247 ? -1.819 38.028 -12.684 1.00 65.75 247 VAL A O 1
ATOM 2003 N N . THR A 1 248 ? -3.839 38.617 -13.468 1.00 78.38 248 THR A N 1
ATOM 2004 C CA . THR A 1 248 ? -3.687 40.018 -13.083 1.00 78.38 248 THR A CA 1
ATOM 2005 C C . THR A 1 248 ? -3.796 40.132 -11.564 1.00 78.38 248 THR A C 1
ATOM 2007 O O . THR A 1 248 ? -4.502 39.352 -10.926 1.00 78.38 248 THR A O 1
ATOM 2010 N N . GLU A 1 249 ? -3.117 41.107 -10.948 1.00 73.81 249 GLU A N 1
ATOM 2011 C CA . GLU A 1 249 ? -3.264 41.325 -9.497 1.00 73.81 249 GLU A CA 1
ATOM 2012 C C . GLU A 1 249 ? -4.724 41.626 -9.111 1.00 73.81 249 GLU A C 1
ATOM 2014 O O . GLU A 1 249 ? -5.141 41.329 -7.997 1.00 73.81 249 GLU A O 1
ATOM 2019 N N . GLU A 1 250 ? -5.527 42.165 -10.034 1.00 77.00 250 GLU A N 1
ATOM 2020 C CA . GLU A 1 250 ? -6.970 42.346 -9.842 1.00 77.00 250 GLU A CA 1
ATOM 2021 C C . GLU A 1 250 ? -7.724 41.009 -9.770 1.00 77.00 250 GLU A C 1
ATOM 2023 O O . GLU A 1 250 ? -8.506 40.824 -8.842 1.00 77.00 250 GLU A O 1
ATOM 2028 N N . GLU A 1 251 ? -7.454 40.055 -10.670 1.00 76.31 251 GLU A N 1
ATOM 2029 C CA . GLU A 1 251 ? -8.047 38.706 -10.617 1.00 76.31 251 GLU A CA 1
ATOM 2030 C C . GLU A 1 251 ? -7.642 37.945 -9.350 1.00 76.31 251 GLU A C 1
ATOM 2032 O O . GLU A 1 251 ? -8.460 37.223 -8.786 1.00 76.31 251 GLU A O 1
ATOM 2037 N N . LEU A 1 252 ? -6.402 38.118 -8.880 1.00 75.62 252 LEU A N 1
ATOM 2038 C CA . LEU A 1 252 ? -5.919 37.475 -7.656 1.00 75.62 252 LEU A CA 1
ATOM 2039 C C . LEU A 1 252 ? -6.608 38.039 -6.401 1.00 75.62 252 LEU A C 1
ATOM 2041 O O . LEU A 1 252 ? -6.950 37.285 -5.494 1.00 75.62 252 LEU A O 1
ATOM 2045 N N . ASN A 1 253 ? -6.837 39.356 -6.363 1.00 77.88 253 ASN A N 1
ATOM 2046 C CA . ASN A 1 253 ? -7.496 40.037 -5.245 1.00 77.88 253 ASN A CA 1
ATOM 2047 C C . ASN A 1 253 ? -9.011 39.774 -5.178 1.00 77.88 253 ASN A C 1
ATOM 2049 O O . ASN A 1 253 ? -9.603 39.936 -4.111 1.00 77.88 253 ASN A O 1
ATOM 2053 N N . ASP A 1 254 ? -9.636 39.380 -6.292 1.00 83.50 254 ASP A N 1
ATOM 2054 C CA . ASP A 1 254 ? -11.064 39.035 -6.355 1.00 83.50 254 ASP A CA 1
ATOM 2055 C C . ASP A 1 254 ? -11.351 37.590 -5.888 1.00 83.50 254 ASP A C 1
ATOM 2057 O O . ASP A 1 254 ? -12.505 37.194 -5.707 1.00 83.50 254 ASP A O 1
ATOM 2061 N N . LEU A 1 255 ? -10.308 36.782 -5.646 1.00 79.94 255 LEU A N 1
ATOM 2062 C CA . LEU A 1 255 ? -10.452 35.428 -5.114 1.00 79.94 255 LEU A CA 1
ATOM 2063 C C . LEU A 1 255 ? -10.857 35.460 -3.635 1.00 79.94 255 LEU A C 1
ATOM 2065 O O . LEU A 1 255 ? -10.124 35.951 -2.781 1.00 79.94 255 LEU A O 1
ATOM 2069 N N . ASP A 1 256 ? -11.997 34.848 -3.303 1.00 82.81 256 ASP A N 1
ATOM 2070 C CA . ASP A 1 256 ? -12.390 34.621 -1.910 1.00 82.81 256 ASP A CA 1
ATOM 2071 C C . ASP A 1 256 ? -11.532 33.494 -1.295 1.00 82.81 256 ASP A C 1
ATOM 2073 O O . ASP A 1 256 ? -11.673 32.331 -1.711 1.00 82.81 256 ASP A O 1
ATOM 2077 N N . PRO A 1 257 ? -10.721 33.769 -0.250 1.00 79.00 257 PRO A N 1
ATOM 2078 C CA . PRO A 1 257 ? -9.886 32.764 0.410 1.00 79.00 257 PRO A CA 1
ATOM 2079 C C . PRO A 1 257 ? -10.662 31.534 0.898 1.00 79.00 257 PRO A C 1
ATOM 2081 O O . PRO A 1 257 ? -10.119 30.427 0.969 1.00 79.00 257 PRO A O 1
ATOM 2084 N N . LYS A 1 258 ? -11.959 31.676 1.204 1.00 80.50 258 LYS A N 1
ATOM 2085 C CA . LYS A 1 258 ? -12.815 30.568 1.659 1.00 80.50 258 LYS A CA 1
ATOM 2086 C C . LYS A 1 258 ? -13.124 29.562 0.560 1.00 80.50 258 LYS A C 1
ATOM 2088 O O . LYS A 1 258 ? -13.310 28.387 0.872 1.00 80.50 258 LYS A O 1
ATOM 2093 N N . THR A 1 259 ? -13.111 29.986 -0.698 1.00 84.19 259 THR A N 1
ATOM 2094 C CA . THR A 1 259 ? -13.432 29.133 -1.855 1.00 84.19 259 THR A CA 1
ATOM 2095 C C . THR A 1 259 ? -12.229 28.360 -2.391 1.00 84.19 259 THR A C 1
ATOM 2097 O O . THR A 1 259 ? -12.399 27.423 -3.168 1.00 84.19 259 THR A O 1
ATOM 2100 N N . LEU A 1 260 ? -11.020 28.706 -1.935 1.00 87.56 260 LEU A N 1
ATOM 2101 C CA . LEU A 1 260 ? -9.788 28.040 -2.344 1.00 87.56 260 LEU A CA 1
ATOM 2102 C C . LEU A 1 260 ? -9.802 26.537 -1.983 1.00 87.56 260 LEU A C 1
ATOM 2104 O O . LEU A 1 260 ? -10.254 26.187 -0.887 1.00 87.56 260 LEU A O 1
ATOM 2108 N N . PRO A 1 261 ? -9.327 25.641 -2.864 1.00 87.81 261 PRO A N 1
ATOM 2109 C CA . PRO A 1 261 ? -9.274 24.204 -2.598 1.00 87.81 261 PRO A CA 1
ATOM 2110 C C . PRO A 1 261 ? -8.141 23.831 -1.627 1.00 87.81 261 PRO A C 1
ATOM 2112 O O . PRO A 1 261 ? -7.227 24.612 -1.375 1.00 87.81 261 PRO A O 1
ATOM 2115 N N . VAL A 1 262 ? -8.184 22.617 -1.081 1.00 86.38 262 VAL A N 1
ATOM 2116 C CA . VAL A 1 262 ? -7.065 22.068 -0.301 1.00 86.38 262 VAL A CA 1
ATOM 2117 C C . VAL A 1 262 ? -6.046 21.469 -1.267 1.00 86.38 262 VAL A C 1
ATOM 2119 O O . VAL A 1 262 ? -6.421 20.684 -2.140 1.00 86.38 262 VAL A O 1
ATOM 2122 N N . TYR A 1 263 ? -4.774 21.829 -1.109 1.00 85.50 263 TYR A N 1
ATOM 2123 C CA . TYR A 1 263 ? -3.677 21.295 -1.912 1.00 85.50 263 TYR A CA 1
ATOM 2124 C C . TYR A 1 263 ? -2.659 20.567 -1.045 1.00 85.50 263 TYR A C 1
ATOM 2126 O O . TYR A 1 263 ? -2.260 21.073 -0.001 1.00 85.50 263 TYR A O 1
ATOM 2134 N N . THR A 1 264 ? -2.195 19.416 -1.537 1.00 88.44 264 THR A N 1
ATOM 2135 C CA . THR A 1 264 ? -1.053 18.690 -0.973 1.00 88.44 264 THR A CA 1
ATOM 2136 C C . THR A 1 264 ? 0.181 18.903 -1.853 1.00 88.44 264 THR A C 1
ATOM 2138 O O . THR A 1 264 ? 0.168 18.544 -3.035 1.00 88.44 264 THR A O 1
ATOM 2141 N N . ILE A 1 265 ? 1.255 19.471 -1.303 1.00 84.25 265 ILE A N 1
ATOM 2142 C CA . ILE A 1 265 ? 2.536 19.679 -1.985 1.00 84.25 265 ILE A CA 1
ATOM 2143 C C . ILE A 1 265 ? 3.474 18.521 -1.654 1.00 84.25 265 ILE A C 1
ATOM 2145 O O . ILE A 1 265 ? 4.110 18.488 -0.611 1.00 84.25 265 ILE A O 1
ATOM 2149 N N . LEU A 1 266 ? 3.641 17.592 -2.593 1.00 84.94 266 LEU A N 1
ATOM 2150 C CA . LEU A 1 266 ? 4.595 16.496 -2.432 1.00 84.94 266 LEU A CA 1
ATOM 2151 C C . LEU A 1 266 ? 6.019 16.966 -2.751 1.00 84.94 266 LEU A C 1
ATOM 2153 O O . LEU A 1 266 ? 6.373 17.148 -3.918 1.00 84.94 266 LEU A O 1
ATOM 2157 N N . LEU A 1 267 ? 6.851 17.120 -1.718 1.00 79.56 267 LEU A N 1
ATOM 2158 C CA . LEU A 1 267 ? 8.263 17.481 -1.862 1.00 79.56 267 LEU A CA 1
ATOM 2159 C C . LEU A 1 267 ? 9.179 16.253 -1.747 1.00 79.56 267 LEU A C 1
ATOM 2161 O O . LEU A 1 267 ? 9.449 15.776 -0.641 1.00 79.56 267 LEU A O 1
ATOM 2165 N N . PRO A 1 268 ? 9.716 15.730 -2.864 1.00 73.69 268 PRO A N 1
ATOM 2166 C CA . PRO A 1 268 ? 10.657 14.623 -2.814 1.00 73.69 268 PRO A CA 1
ATOM 2167 C C . PRO A 1 268 ? 12.018 15.109 -2.303 1.00 73.69 268 PRO A C 1
ATOM 2169 O O . PRO A 1 268 ? 12.818 15.669 -3.048 1.00 73.69 268 PRO A O 1
ATOM 2172 N N . VAL A 1 269 ? 12.315 14.854 -1.030 1.00 74.75 269 VAL A N 1
ATOM 2173 C CA . VAL A 1 269 ? 13.644 15.102 -0.457 1.00 74.75 269 VAL A CA 1
ATOM 2174 C C . VAL A 1 269 ? 14.462 13.816 -0.538 1.00 74.75 269 VAL A C 1
ATOM 2176 O O . VAL A 1 269 ? 14.360 12.939 0.320 1.00 74.75 269 VAL A O 1
ATOM 2179 N N . TYR A 1 270 ? 15.291 13.674 -1.574 1.00 64.88 270 TYR A N 1
ATOM 2180 C CA . TYR A 1 270 ? 16.162 12.505 -1.724 1.00 64.88 270 TYR A CA 1
ATOM 2181 C C . TYR A 1 270 ? 17.631 12.879 -1.545 1.00 64.88 270 TYR A C 1
ATOM 2183 O O . TYR A 1 270 ? 18.258 13.411 -2.450 1.00 64.88 270 TYR A O 1
ATOM 2191 N N . LYS A 1 271 ? 18.199 12.544 -0.378 1.00 63.28 271 LYS A N 1
ATOM 2192 C CA . LYS A 1 271 ? 19.633 12.722 -0.049 1.00 63.28 271 LYS A CA 1
ATOM 2193 C C . LYS A 1 271 ? 20.159 14.165 -0.144 1.00 63.28 271 LYS A C 1
ATOM 2195 O O . LYS A 1 271 ? 21.367 14.368 -0.193 1.00 63.28 271 LYS A O 1
ATOM 2200 N N . GLU A 1 272 ? 19.274 15.154 -0.097 1.00 74.38 272 GLU A N 1
ATOM 2201 C CA . GLU A 1 272 ? 19.598 16.580 -0.234 1.00 74.38 272 GLU A CA 1
ATOM 2202 C C . GLU A 1 272 ? 19.224 17.353 1.041 1.00 74.38 272 GLU A C 1
ATOM 2204 O O . GLU A 1 272 ? 18.440 18.300 1.028 1.00 74.38 272 GLU A O 1
ATOM 2209 N N . THR A 1 273 ? 19.785 16.937 2.182 1.00 70.25 273 THR A N 1
ATOM 2210 C CA . THR A 1 273 ? 19.484 17.504 3.513 1.00 70.25 273 THR A CA 1
ATOM 2211 C C . THR A 1 273 ? 19.719 19.019 3.590 1.00 70.25 273 THR A C 1
ATOM 2213 O O . THR A 1 273 ? 19.036 19.714 4.339 1.00 70.25 273 THR A O 1
ATOM 2216 N N . GLU A 1 274 ? 20.643 19.553 2.787 1.00 76.25 274 GLU A N 1
ATOM 2217 C CA . GLU A 1 274 ? 20.955 20.988 2.738 1.00 76.25 274 GLU A CA 1
ATOM 2218 C C . GLU A 1 274 ? 19.839 21.835 2.098 1.00 76.25 274 GLU A C 1
ATOM 2220 O O . GLU A 1 274 ? 19.729 23.026 2.392 1.00 76.25 274 GLU A O 1
ATOM 2225 N N . LEU A 1 275 ? 18.966 21.237 1.276 1.00 77.81 275 LEU A N 1
ATOM 2226 C CA . LEU A 1 275 ? 17.877 21.956 0.605 1.00 77.81 275 LEU A CA 1
ATOM 2227 C C . LEU A 1 275 ? 16.615 22.083 1.456 1.00 77.81 275 LEU A C 1
ATOM 2229 O O . LEU A 1 275 ? 15.812 22.979 1.200 1.00 77.81 275 LEU A O 1
ATOM 2233 N N . ILE A 1 276 ? 16.457 21.259 2.497 1.00 81.00 276 ILE A N 1
ATOM 2234 C CA . ILE A 1 276 ? 15.262 21.253 3.358 1.00 81.00 276 ILE A CA 1
ATOM 2235 C C . ILE A 1 276 ? 15.001 22.649 3.934 1.00 81.00 276 ILE A C 1
ATOM 2237 O O . ILE A 1 276 ? 13.881 23.150 3.882 1.00 81.00 276 ILE A O 1
ATOM 2241 N N . GLY A 1 277 ? 16.047 23.325 4.418 1.00 80.88 277 GLY A N 1
ATOM 2242 C CA . GLY A 1 277 ? 15.913 24.672 4.975 1.00 80.88 277 GLY A CA 1
ATOM 2243 C C . GLY A 1 277 ? 15.465 25.714 3.946 1.00 80.88 277 GLY A C 1
ATOM 2244 O O . GLY A 1 277 ? 14.753 26.654 4.293 1.00 80.88 277 GLY A O 1
ATOM 2245 N N . THR A 1 278 ? 15.858 25.555 2.682 1.00 83.25 278 THR A N 1
ATOM 2246 C CA . THR A 1 278 ? 15.433 26.438 1.587 1.00 83.25 278 THR A CA 1
ATOM 2247 C C . THR A 1 278 ? 14.000 26.136 1.163 1.00 83.25 278 THR A C 1
ATOM 2249 O O . THR A 1 278 ? 13.235 27.069 0.941 1.00 83.25 278 THR A O 1
ATOM 2252 N N . LEU A 1 279 ? 13.621 24.856 1.117 1.00 85.19 279 LEU A N 1
ATOM 2253 C CA . LEU A 1 279 ? 12.267 24.412 0.784 1.00 85.19 279 LEU A CA 1
ATOM 2254 C C . LEU A 1 279 ? 11.251 24.912 1.810 1.00 85.19 279 LEU A C 1
ATOM 2256 O O . LEU A 1 279 ? 10.296 25.577 1.429 1.00 85.19 279 LEU A O 1
ATOM 2260 N N . ILE A 1 280 ? 11.510 24.711 3.106 1.00 82.38 280 ILE A N 1
ATOM 2261 C CA . ILE A 1 280 ? 10.635 25.213 4.179 1.00 82.38 280 ILE A CA 1
ATOM 2262 C C . ILE A 1 280 ? 10.485 26.738 4.086 1.00 82.38 280 ILE A C 1
ATOM 2264 O O . ILE A 1 280 ? 9.385 27.272 4.183 1.00 82.38 280 ILE A O 1
ATOM 2268 N N . LYS A 1 281 ? 11.581 27.466 3.829 1.00 85.12 281 LYS A N 1
ATOM 2269 C CA . LYS A 1 281 ? 11.528 28.926 3.642 1.00 85.12 281 LYS A CA 1
ATOM 2270 C C . LYS A 1 281 ? 10.740 29.352 2.403 1.00 85.12 281 LYS A C 1
ATOM 2272 O O . LYS A 1 281 ? 10.219 30.462 2.402 1.00 85.12 281 LYS A O 1
ATOM 2277 N N . ALA A 1 282 ? 10.716 28.543 1.348 1.00 85.88 282 ALA A N 1
ATOM 2278 C CA . ALA A 1 282 ? 9.960 28.829 0.134 1.00 85.88 282 ALA A CA 1
ATOM 2279 C C . ALA A 1 282 ? 8.463 28.559 0.335 1.00 85.88 282 ALA A C 1
ATOM 2281 O O . ALA A 1 282 ? 7.649 29.383 -0.065 1.00 85.88 282 ALA A O 1
ATOM 2282 N N . ILE A 1 283 ? 8.117 27.467 1.021 1.00 85.81 283 ILE A N 1
ATOM 2283 C CA . ILE A 1 283 ? 6.737 27.118 1.387 1.00 85.81 283 ILE A CA 1
ATOM 2284 C C . ILE A 1 283 ? 6.133 28.192 2.291 1.00 85.81 283 ILE A C 1
ATOM 2286 O O . ILE A 1 283 ? 5.059 28.697 2.006 1.00 85.81 283 ILE A O 1
ATOM 2290 N N . ASN A 1 284 ? 6.867 28.636 3.315 1.00 82.38 284 ASN A N 1
ATOM 2291 C CA . ASN A 1 284 ? 6.391 29.691 4.218 1.00 82.38 284 ASN A CA 1
ATOM 2292 C C . ASN A 1 284 ? 6.259 31.070 3.545 1.00 82.38 284 ASN A C 1
ATOM 2294 O O . ASN A 1 284 ? 5.756 32.006 4.157 1.00 82.38 284 ASN A O 1
ATOM 2298 N N . LYS A 1 285 ? 6.785 31.239 2.326 1.00 87.19 285 LYS A N 1
ATOM 2299 C CA . LYS A 1 285 ? 6.637 32.466 1.528 1.00 87.19 285 LYS A CA 1
ATOM 2300 C C . LYS A 1 285 ? 5.489 32.385 0.525 1.00 87.19 285 LYS A C 1
ATOM 2302 O O . LYS A 1 285 ? 5.277 33.350 -0.204 1.00 87.19 285 LYS A O 1
ATOM 2307 N N . LEU A 1 286 ? 4.822 31.240 0.434 1.00 85.81 286 LEU A N 1
ATOM 2308 C CA . LEU A 1 286 ? 3.743 31.011 -0.508 1.00 85.81 286 LEU A CA 1
ATOM 2309 C C . LEU A 1 286 ? 2.503 31.761 -0.006 1.00 85.81 286 LEU A C 1
ATOM 2311 O O . LEU A 1 286 ? 2.112 31.611 1.148 1.00 85.81 286 LEU A O 1
ATOM 2315 N N . ASP A 1 287 ? 1.928 32.606 -0.858 1.00 83.31 287 ASP A N 1
ATOM 2316 C CA . ASP A 1 287 ? 0.742 33.403 -0.531 1.00 83.31 287 ASP A CA 1
ATOM 2317 C C . ASP A 1 287 ? -0.516 32.532 -0.670 1.00 83.31 287 ASP A C 1
ATOM 2319 O O . ASP A 1 287 ? -1.215 32.554 -1.683 1.00 83.31 287 ASP A O 1
ATOM 2323 N N . TYR A 1 288 ? -0.716 31.643 0.307 1.00 85.69 288 TYR A N 1
ATOM 2324 C CA . TYR A 1 288 ? -1.837 30.707 0.366 1.00 85.69 288 TYR A CA 1
ATOM 2325 C C . TYR A 1 288 ? -2.227 30.420 1.825 1.00 85.69 288 TYR A C 1
AT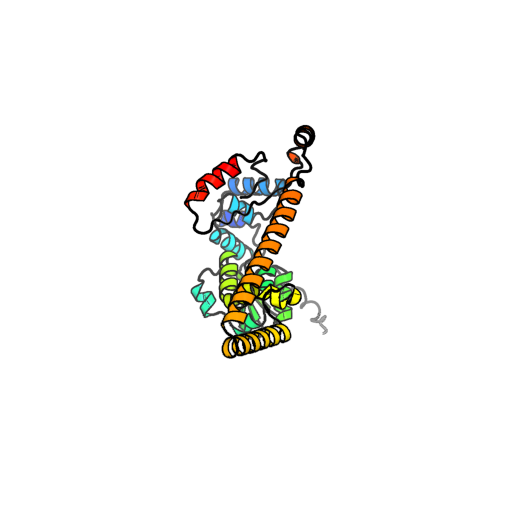OM 2327 O O . TYR A 1 288 ? -1.343 30.376 2.682 1.00 85.69 288 TYR A O 1
ATOM 2335 N N . PRO A 1 289 ? -3.517 30.194 2.142 1.00 85.00 289 PRO A N 1
ATOM 2336 C CA . PRO A 1 289 ? -3.933 29.868 3.506 1.00 85.00 289 PRO A CA 1
ATOM 2337 C C . PRO A 1 289 ? -3.286 28.573 4.029 1.00 85.00 289 PRO A C 1
ATOM 2339 O O . PRO A 1 289 ? -3.405 27.519 3.400 1.00 85.00 289 PRO A O 1
ATOM 2342 N N . GLU A 1 290 ? -2.627 28.640 5.192 1.00 80.81 290 GLU A N 1
ATOM 2343 C CA . GLU A 1 290 ? -1.924 27.498 5.806 1.00 80.81 290 GLU A CA 1
ATOM 2344 C C . GLU A 1 290 ? -2.867 26.329 6.144 1.00 80.81 290 GLU A C 1
ATOM 2346 O O . GLU A 1 290 ? -2.479 25.172 6.043 1.00 80.81 290 GLU A O 1
ATOM 2351 N N . ASP A 1 291 ? -4.130 26.606 6.483 1.00 82.44 291 ASP A N 1
ATOM 2352 C CA . ASP A 1 291 ? -5.156 25.599 6.797 1.00 82.44 291 ASP A CA 1
ATOM 2353 C C . ASP A 1 291 ? -5.619 24.786 5.575 1.00 82.44 291 ASP A C 1
ATOM 2355 O O . ASP A 1 291 ? -6.313 23.777 5.718 1.00 82.44 291 ASP A O 1
ATOM 2359 N N . LYS A 1 292 ? -5.230 25.218 4.371 1.00 80.44 292 LYS A N 1
ATOM 2360 C CA . LYS A 1 292 ? -5.551 24.574 3.091 1.00 80.44 292 LYS A CA 1
ATOM 2361 C C . LYS A 1 292 ? -4.321 24.036 2.367 1.00 80.44 292 LYS A C 1
ATOM 2363 O O . LYS A 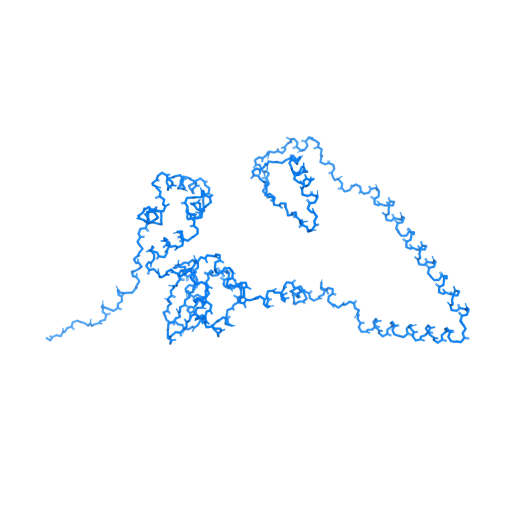1 292 ? -4.449 23.567 1.232 1.00 80.44 292 LYS A O 1
ATOM 2368 N N . LEU A 1 293 ? -3.155 24.103 3.004 1.00 82.81 293 LEU A N 1
ATOM 2369 C CA . LEU A 1 293 ? -1.898 23.607 2.473 1.00 82.81 293 LEU A CA 1
ATOM 2370 C C . LEU A 1 293 ? -1.410 22.430 3.320 1.00 82.81 293 LEU A C 1
ATOM 2372 O O . LEU A 1 293 ? -1.067 22.584 4.487 1.00 82.81 293 LEU A O 1
ATOM 2376 N N . ASP A 1 294 ? -1.362 21.257 2.709 1.00 80.12 294 ASP A N 1
ATOM 2377 C CA . ASP A 1 294 ? -0.740 20.056 3.264 1.00 80.12 294 ASP A CA 1
ATOM 2378 C C . ASP A 1 294 ? 0.619 19.870 2.570 1.00 80.12 294 ASP A C 1
ATOM 2380 O O . ASP A 1 294 ? 0.699 19.962 1.347 1.00 80.12 294 ASP A O 1
ATOM 2384 N N . VAL A 1 295 ? 1.716 19.703 3.308 1.00 78.25 295 VAL A N 1
ATOM 2385 C CA . VAL A 1 295 ? 3.096 19.743 2.769 1.00 78.25 295 VAL A CA 1
ATOM 2386 C C . VAL A 1 295 ? 3.911 18.569 3.281 1.00 78.25 295 VAL A C 1
ATOM 2388 O O . VAL A 1 295 ? 3.971 18.402 4.518 1.00 78.25 295 VAL A O 1
#

Nearest PDB structures (foldseek):
  5htl-assembly1_B  TM=8.688E-01  e=2.487E-10  Vibrio cholerae
  7lko-assembly2_A  TM=7.793E-01  e=2.859E-07  Xanthomonas citri pv. citri str. 306
  7lkm-assembly2_B  TM=7.588E-01  e=2.692E-07  Xanthomonas citri pv. citri str. 306
  2d28-assembly1_C  TM=7.508E-01  e=2.955E-05  Xanthomonas campestris
  2d27-assembly1_A  TM=6.472E-01  e=1.718E-05  Xanthomonas campestris

Radius of gyration: 32.58 Å; Cα contacts (8 Å, |Δi|>4): 250; chains: 1; bounding box: 94×78×79 Å

Solvent-accessible surface area (backbone atoms only — not comparable to full-atom values): 17542 Å² total; per-residue (Å²): 140,81,82,86,73,91,78,83,80,79,84,86,86,86,83,81,78,67,67,52,72,53,69,67,58,46,29,37,77,72,64,59,44,50,70,69,61,48,51,54,37,49,52,49,30,72,77,72,48,81,56,62,71,58,46,33,37,74,74,64,54,37,55,69,67,59,50,44,45,37,55,12,60,28,63,75,36,54,66,58,81,59,62,68,61,54,63,72,62,43,38,67,71,56,48,74,78,53,52,70,67,55,30,65,73,47,36,40,45,66,30,42,75,57,96,54,33,38,33,30,39,21,55,53,79,93,41,63,73,40,52,52,51,54,27,65,75,69,72,33,89,40,80,44,66,30,30,33,44,59,67,56,52,51,52,51,48,50,63,78,37,42,70,60,50,53,47,44,74,76,42,35,54,43,75,74,40,52,89,81,26,78,85,71,82,71,55,72,68,54,52,52,48,51,53,50,51,50,52,52,51,52,51,44,38,71,79,40,45,70,62,43,54,53,50,50,51,52,51,52,52,51,51,49,52,51,52,51,51,51,50,49,51,52,50,59,54,53,70,70,58,69,91,54,83,74,78,44,74,66,63,62,69,68,56,59,79,85,74,59,73,76,45,74,53,88,77,88,79,74,93,48,77,82,48,52,66,56,51,54,55,51,59,76,66,49,96,64,65,69,95,35,53,44,114